Protein AF-A0A383DGT8-F1 (afdb_monomer_lite)

Organism: NCBI:txid408172

Sequence (236 aa):
FQPEGLEFENTRMALRAMDNPMRWLLMLPIFFLFRRYKLDWRVIAIGLSIGVFAAVSVAVYEVYFLGITRASGTMNHVITFGELMVAVDLLLWVLMIFAWNNNNKLLATILLIASLVAFYGSLLSVTRGAWLVYIFMIFSFIIYTLKRSILNKNYLFSKPVLVRVFLGLIVFFLVAQTEQYKVIQDRTAHTITEVSQGKFENASGVRLATYRTALKTALHFPFGVGTDNFRTGAKA

Foldseek 3Di:
DADPPLDDPDPVVVVVLVVVVVVVVVVVVVVVVCVVDPDDVLVVLVVLLVLLVQLLVQLCCCCPVVVNLAGPSPPPDLQVQLQVLLVSLVVLLVVLLVCVVVVVPVSSVSSLVSSLSSLLSSLRSLHPVSVVVVVVVVVVLVVVCVVCVVPDDVSNPDVSVVVSVVVSVVSVVVSCPDVSVVVSVVLVVVLVVCVVVVVVCPSVDCVVVLVVLVVVLCVVPVVDRGPPCSVVSSVD

InterPro domains:
  IPR007016 O-antigen ligase-related domain [PF04932] (114-227)
  IPR051533 O-antigen ligase-like [PTHR37422] (17-231)

Radius of gyration: 22.45 Å; chains: 1; bounding box: 54×43×66 Å

Secondary structure (DSSP, 8-state):
---TT---SSHHHHHHHHHHHHHHHTHHHHHHHHHHS---HHHHHHHHHHHHHHHHHHHHHHHHTS--SS--TT-S-HHHHHHHHHHHHHHHHHHHHHHHHTT-HHHHHHHHHHHHHHHHHHHHTT-HHHHHHHHHHHHHHHHHHHHHHTT-GGGTT-HHHHHHHHHHHHHHHHHHTSHHHHHHHHHHHHHHHHHHTT-HHHHTTTHHHHHHHHHHHHHH-TT---TT-HHHHT--

Structure (mmCIF, N/CA/C/O backbone):
data_AF-A0A383DGT8-F1
#
_entry.id   AF-A0A383DGT8-F1
#
loop_
_atom_site.group_PDB
_atom_site.id
_atom_site.type_symbol
_atom_site.label_atom_id
_atom_site.label_alt_id
_atom_site.label_comp_id
_atom_site.label_asym_id
_atom_site.label_entity_id
_atom_site.label_seq_id
_atom_site.pdbx_PDB_ins_code
_atom_site.Cartn_x
_atom_site.Cartn_y
_atom_site.Cartn_z
_atom_site.occupancy
_atom_site.B_iso_or_equiv
_atom_site.auth_seq_id
_atom_site.auth_comp_id
_atom_site.auth_asym_id
_atom_site.auth_atom_id
_atom_site.pdbx_PDB_model_num
ATOM 1 N N . PHE A 1 1 ? 0.399 18.793 -27.058 1.00 62.94 1 PHE A N 1
ATOM 2 C CA . PHE A 1 1 ? 1.536 19.355 -27.803 1.00 62.94 1 PHE A CA 1
ATOM 3 C C . PHE A 1 1 ? 2.578 18.259 -27.932 1.00 62.94 1 PHE A C 1
ATOM 5 O O . PHE A 1 1 ? 2.934 17.681 -26.910 1.00 62.94 1 PHE A O 1
ATOM 12 N N . GLN A 1 2 ? 2.971 17.916 -29.157 1.00 71.50 2 GLN A N 1
ATOM 13 C CA . GLN A 1 2 ? 4.125 17.061 -29.437 1.00 71.50 2 GLN A CA 1
ATOM 14 C C . GLN A 1 2 ? 5.136 17.892 -30.238 1.00 71.50 2 GLN A C 1
ATOM 16 O O . GLN A 1 2 ? 4.700 18.720 -31.037 1.00 71.50 2 GLN A O 1
ATOM 21 N N . PRO A 1 3 ? 6.445 17.728 -29.992 1.00 76.44 3 PRO A N 1
ATOM 22 C CA . PRO A 1 3 ? 7.468 18.399 -30.783 1.00 76.44 3 PRO A CA 1
ATOM 23 C C . PRO A 1 3 ? 7.459 17.922 -32.243 1.00 76.44 3 PRO A C 1
ATOM 25 O O . PRO A 1 3 ? 7.084 16.781 -32.522 1.00 76.44 3 PRO A O 1
ATOM 28 N N . GLU A 1 4 ? 7.902 18.788 -33.157 1.00 74.00 4 GLU A N 1
ATOM 29 C CA . GLU A 1 4 ? 8.033 18.457 -34.581 1.00 74.00 4 GLU A CA 1
ATOM 30 C C . GLU A 1 4 ? 8.914 17.210 -34.774 1.00 74.00 4 GLU A C 1
ATOM 32 O O . GLU A 1 4 ? 9.963 17.064 -34.143 1.00 74.00 4 GLU A O 1
ATOM 37 N N . GLY A 1 5 ? 8.458 16.277 -35.616 1.00 75.50 5 GLY A N 1
ATOM 38 C CA . GLY A 1 5 ? 9.119 14.983 -35.843 1.00 75.50 5 GLY A CA 1
ATOM 39 C C . GLY A 1 5 ? 8.786 13.886 -34.821 1.00 75.50 5 GLY A C 1
ATOM 40 O O . GLY A 1 5 ? 9.236 12.753 -34.980 1.00 75.50 5 GLY A O 1
ATOM 41 N N . LEU A 1 6 ? 7.982 14.188 -33.795 1.00 77.06 6 LEU A N 1
ATOM 42 C CA . LEU A 1 6 ? 7.507 13.233 -32.783 1.00 77.06 6 LEU A CA 1
ATOM 43 C C . LEU A 1 6 ? 5.973 13.148 -32.734 1.00 77.06 6 LEU A C 1
ATOM 45 O O . LEU A 1 6 ? 5.387 12.885 -31.683 1.00 77.06 6 LEU A O 1
ATOM 49 N N . GLU A 1 7 ? 5.319 13.379 -33.867 1.00 80.56 7 GLU A N 1
ATOM 50 C CA . GLU A 1 7 ? 3.863 13.356 -33.986 1.00 80.56 7 GLU A CA 1
ATOM 51 C C . GLU A 1 7 ? 3.292 11.932 -33.942 1.00 80.56 7 GLU A C 1
ATOM 53 O O . GLU A 1 7 ? 3.933 10.957 -34.338 1.00 80.56 7 GLU A O 1
ATOM 58 N N . PHE A 1 8 ? 2.053 11.794 -33.465 1.00 79.25 8 PHE A N 1
ATOM 59 C CA . PHE A 1 8 ? 1.341 10.522 -33.518 1.00 79.25 8 PHE A CA 1
ATOM 60 C C . PHE A 1 8 ? 1.044 10.134 -34.969 1.00 79.25 8 PHE A C 1
ATOM 62 O O . PHE A 1 8 ? 0.207 10.754 -35.617 1.00 79.25 8 PHE A O 1
ATOM 69 N N . GLU A 1 9 ? 1.636 9.037 -35.444 1.00 79.81 9 GLU A N 1
ATOM 70 C CA . GLU A 1 9 ? 1.406 8.557 -36.817 1.00 79.81 9 GLU A CA 1
ATOM 71 C C . GLU A 1 9 ? -0.053 8.135 -37.069 1.00 79.81 9 GLU A C 1
ATOM 73 O O . GLU A 1 9 ? -0.508 8.108 -38.206 1.00 79.81 9 GLU A O 1
ATOM 78 N N . ASN A 1 10 ? -0.795 7.774 -36.014 1.00 83.50 10 ASN A N 1
ATOM 79 C CA . ASN A 1 10 ? -2.149 7.233 -36.117 1.00 83.50 10 ASN A CA 1
ATOM 80 C C . ASN A 1 10 ? -3.088 7.788 -35.040 1.00 83.50 10 ASN A C 1
ATOM 82 O O . ASN A 1 10 ? -2.725 7.898 -33.865 1.00 83.50 10 ASN A O 1
ATOM 86 N N . THR A 1 11 ? -4.363 7.979 -35.400 1.00 82.44 11 THR A N 1
ATOM 87 C CA . THR A 1 11 ? -5.432 8.422 -34.483 1.00 82.44 11 THR A CA 1
ATOM 88 C C . THR A 1 11 ? -5.602 7.483 -33.286 1.00 82.44 11 THR A C 1
ATOM 90 O O . THR A 1 11 ? -5.879 7.925 -32.175 1.00 82.44 11 THR A O 1
ATOM 93 N N . ARG A 1 12 ? -5.369 6.176 -33.473 1.00 83.25 12 ARG A N 1
ATOM 94 C CA . ARG A 1 12 ? -5.399 5.189 -32.381 1.00 83.25 12 ARG A CA 1
ATOM 95 C C . ARG A 1 12 ? -4.322 5.452 -31.324 1.00 83.25 12 ARG A C 1
ATOM 97 O O . ARG A 1 12 ? -4.587 5.270 -30.139 1.00 83.25 12 ARG A O 1
ATOM 104 N N . MET A 1 13 ? -3.125 5.870 -31.740 1.00 79.94 13 MET A N 1
ATOM 105 C CA . MET A 1 13 ? -2.038 6.203 -30.814 1.00 79.94 13 MET A CA 1
ATOM 106 C C . MET A 1 13 ? -2.343 7.496 -30.062 1.00 79.94 13 MET A C 1
ATOM 108 O O . MET A 1 13 ? -2.167 7.539 -28.848 1.00 79.94 13 MET A O 1
ATOM 112 N N . ALA A 1 14 ? -2.912 8.491 -30.747 1.00 80.44 14 ALA A N 1
ATOM 113 C CA . ALA A 1 14 ? -3.383 9.715 -30.108 1.00 80.44 14 ALA A CA 1
ATOM 114 C C . ALA A 1 14 ? -4.469 9.437 -29.048 1.00 80.44 14 ALA A C 1
ATOM 116 O O . ALA A 1 14 ? -4.375 9.932 -27.928 1.00 80.44 14 ALA A O 1
ATOM 117 N N . LEU A 1 15 ? -5.457 8.585 -29.348 1.00 83.25 15 LEU A N 1
ATOM 118 C CA . LEU A 1 15 ? -6.496 8.207 -28.379 1.00 83.25 15 LEU A CA 1
ATOM 119 C C . LEU A 1 15 ? -5.920 7.456 -27.172 1.00 83.25 15 LEU A C 1
ATOM 121 O O . LEU A 1 15 ? -6.246 7.781 -26.034 1.00 83.25 15 LEU A O 1
ATOM 125 N N . ARG A 1 16 ? -5.000 6.511 -27.396 1.00 82.19 16 ARG A N 1
ATOM 126 C CA . ARG A 1 16 ? -4.326 5.784 -26.309 1.00 82.19 16 ARG A CA 1
ATOM 127 C C . ARG A 1 16 ? -3.480 6.710 -25.429 1.00 82.19 16 ARG A C 1
ATOM 129 O O . ARG A 1 16 ? -3.440 6.542 -24.213 1.00 82.19 16 ARG A O 1
ATOM 136 N N . ALA A 1 17 ? -2.827 7.706 -26.022 1.00 80.62 17 ALA A N 1
ATOM 137 C CA . ALA A 1 17 ? -2.091 8.730 -25.285 1.00 80.62 17 ALA A CA 1
ATOM 138 C C . ALA A 1 17 ? -3.008 9.568 -24.378 1.00 80.62 17 ALA A C 1
ATOM 140 O O . ALA A 1 17 ? -2.595 9.987 -23.294 1.00 80.62 17 ALA A O 1
ATOM 141 N N . MET A 1 18 ? -4.260 9.783 -24.799 1.00 81.25 18 MET A N 1
ATOM 142 C CA . MET A 1 18 ? -5.270 10.507 -24.026 1.00 81.25 18 MET A CA 1
ATOM 143 C C . MET A 1 18 ? -5.838 9.706 -22.850 1.00 81.25 18 MET A C 1
ATOM 145 O O . MET A 1 18 ? -6.364 10.323 -21.924 1.00 81.25 18 MET A O 1
ATOM 149 N N . ASP A 1 19 ? -5.690 8.378 -22.808 1.00 82.06 19 ASP A N 1
ATOM 150 C CA . ASP A 1 19 ? -6.208 7.561 -21.700 1.00 82.06 19 ASP A CA 1
ATOM 151 C C . ASP A 1 19 ? -5.656 8.015 -20.342 1.00 82.06 19 ASP A C 1
ATOM 153 O O . ASP A 1 19 ? -6.383 8.083 -19.349 1.00 82.06 19 ASP A O 1
ATOM 157 N N . ASN A 1 20 ? -4.366 8.357 -20.287 1.00 79.38 20 ASN A N 1
ATOM 158 C CA . ASN A 1 20 ? -3.710 8.761 -19.047 1.00 79.38 20 ASN A CA 1
ATOM 159 C C . ASN A 1 20 ? -4.245 10.101 -18.496 1.00 79.38 20 ASN A C 1
ATOM 161 O O . ASN A 1 20 ? -4.668 10.123 -17.339 1.00 79.38 20 ASN A O 1
ATOM 165 N N . PRO A 1 21 ? -4.292 11.210 -19.268 1.00 84.31 21 PRO A N 1
ATOM 166 C CA . PRO A 1 21 ? -4.917 12.454 -18.812 1.00 84.31 21 PRO A CA 1
ATOM 167 C C . PRO A 1 21 ? -6.431 12.320 -18.592 1.00 84.31 21 PRO A C 1
ATOM 169 O O . PRO A 1 21 ? -6.959 12.938 -17.668 1.00 84.31 21 PRO A O 1
ATOM 172 N N . MET A 1 22 ? -7.132 11.480 -19.364 1.00 86.06 22 MET A N 1
ATOM 173 C CA . MET A 1 22 ? -8.573 11.268 -19.191 1.00 86.06 22 MET A CA 1
ATOM 174 C C . MET A 1 22 ? -8.903 10.678 -17.818 1.00 86.06 22 MET A C 1
ATOM 176 O O . MET A 1 22 ? -9.882 11.087 -17.201 1.00 86.06 22 MET A O 1
ATOM 180 N N . ARG A 1 23 ? -8.061 9.783 -17.280 1.00 84.69 23 ARG A N 1
ATOM 181 C CA . ARG A 1 23 ? -8.228 9.256 -15.911 1.00 84.69 23 ARG A CA 1
ATOM 182 C C . ARG A 1 23 ? -8.251 10.366 -14.861 1.00 84.69 23 ARG A C 1
ATOM 184 O O . ARG A 1 23 ? -9.070 10.309 -13.950 1.00 84.69 23 ARG A O 1
ATOM 191 N N . TRP A 1 24 ? -7.406 11.386 -15.008 1.00 85.56 24 TRP A N 1
ATOM 192 C CA . TRP A 1 24 ? -7.390 12.545 -14.109 1.00 85.56 24 TRP A CA 1
ATOM 193 C C . TRP A 1 24 ? -8.622 13.428 -14.291 1.00 85.56 24 TRP A C 1
ATOM 195 O O . TRP A 1 24 ? -9.204 13.884 -13.310 1.00 85.56 24 TRP A O 1
ATOM 205 N N . LEU A 1 25 ? -9.072 13.624 -15.531 1.00 88.75 25 LEU A N 1
ATOM 206 C CA . LEU A 1 25 ? -10.289 14.386 -15.811 1.00 88.75 25 LEU A CA 1
ATOM 207 C C . LEU A 1 25 ? -11.535 13.689 -15.241 1.00 88.75 25 LEU A C 1
ATOM 209 O O . LEU A 1 25 ? -12.400 14.340 -14.659 1.00 88.75 25 LEU A O 1
ATOM 213 N N . LEU A 1 26 ? -11.579 12.356 -15.305 1.00 89.12 26 LEU A N 1
ATOM 214 C CA . LEU A 1 26 ? -12.617 11.530 -14.685 1.00 89.12 26 LEU A CA 1
ATOM 215 C C . LEU A 1 26 ? -12.567 11.536 -13.147 1.00 89.12 26 LEU A C 1
ATOM 217 O O . LEU A 1 26 ? -13.559 11.174 -12.515 1.00 89.12 26 LEU A O 1
ATOM 221 N N . MET A 1 27 ? -11.483 12.007 -12.517 1.00 88.75 27 MET A N 1
ATOM 222 C CA . MET A 1 27 ? -11.482 12.253 -11.068 1.00 88.75 27 MET A CA 1
ATOM 223 C C . MET A 1 27 ? -12.288 13.498 -10.680 1.00 88.75 27 MET A C 1
ATOM 225 O O . MET A 1 27 ? -12.771 13.565 -9.551 1.00 88.75 27 MET A O 1
ATOM 229 N N . LEU A 1 28 ? -12.485 14.467 -11.582 1.00 91.06 28 LEU A N 1
ATOM 230 C CA . LEU A 1 28 ? -13.257 15.683 -11.296 1.00 91.06 28 LEU A CA 1
ATOM 231 C C . LEU A 1 28 ? -14.708 15.400 -10.869 1.00 91.06 28 LEU A C 1
ATOM 233 O O . LEU A 1 28 ? -15.105 15.897 -9.812 1.00 91.06 28 LEU A O 1
ATOM 237 N N . PRO A 1 29 ? -15.519 14.603 -11.598 1.00 89.88 29 PRO A N 1
ATOM 238 C CA . PRO A 1 29 ? -16.878 14.294 -11.155 1.00 89.88 29 PRO A CA 1
ATOM 239 C C . PRO A 1 29 ? -16.897 13.545 -9.817 1.00 89.88 29 PRO A C 1
ATOM 241 O O . PRO A 1 29 ? -17.748 13.831 -8.977 1.00 89.88 29 PRO A O 1
ATOM 244 N N . ILE A 1 30 ? -15.931 12.652 -9.572 1.00 87.94 30 ILE A N 1
ATOM 245 C CA . ILE A 1 30 ? -15.789 11.941 -8.291 1.00 87.94 30 ILE A CA 1
ATOM 246 C C . ILE A 1 30 ? -15.504 12.937 -7.157 1.00 87.94 30 ILE A C 1
ATOM 248 O O . ILE A 1 30 ? -16.117 12.872 -6.091 1.00 87.94 30 ILE A O 1
ATOM 252 N N . PHE A 1 31 ? -14.624 13.908 -7.398 1.00 87.75 31 PHE A N 1
ATOM 253 C CA . PHE A 1 31 ? -14.330 14.973 -6.446 1.00 87.75 31 PHE A CA 1
ATOM 254 C C . PHE A 1 31 ? -15.569 15.826 -6.134 1.00 87.75 31 PHE A C 1
ATOM 256 O O . PHE A 1 31 ? -15.874 16.069 -4.963 1.00 87.75 31 PHE A O 1
ATOM 263 N N . P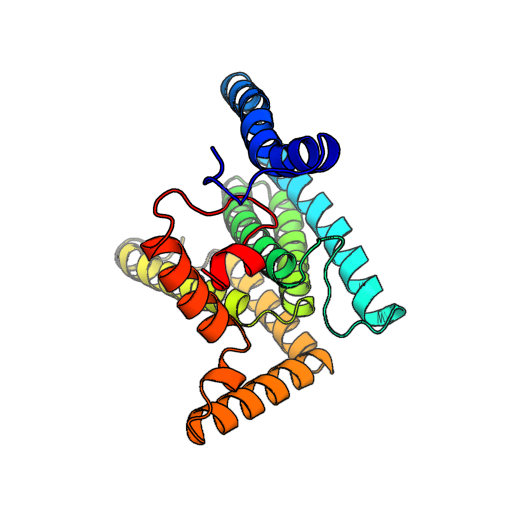HE A 1 32 ? -16.329 16.241 -7.152 1.00 90.81 32 PHE A N 1
ATOM 264 C CA . PHE A 1 32 ? -17.573 16.989 -6.944 1.00 90.81 32 PHE A CA 1
ATOM 265 C C . PHE A 1 32 ? -18.631 16.167 -6.198 1.00 90.81 32 PHE A C 1
ATOM 267 O O . PHE A 1 32 ? -19.338 16.715 -5.347 1.00 90.81 32 PHE A O 1
ATOM 274 N N . LEU A 1 33 ? -18.697 14.857 -6.446 1.00 89.12 33 LEU A N 1
ATOM 275 C CA . LEU A 1 33 ? -19.584 13.946 -5.728 1.00 89.12 33 LEU A CA 1
ATOM 276 C C . LEU A 1 33 ? -19.246 13.904 -4.230 1.00 89.12 33 LEU A C 1
ATOM 278 O O . LEU A 1 33 ? -20.134 14.104 -3.402 1.00 89.12 33 LEU A O 1
ATOM 282 N N . PHE A 1 34 ? -17.970 13.738 -3.872 1.00 85.19 34 PHE A N 1
ATOM 283 C CA . PHE A 1 34 ? -17.528 13.745 -2.470 1.00 85.19 34 PHE A CA 1
ATOM 284 C C . PHE A 1 34 ? -17.637 15.120 -1.804 1.00 85.19 34 PHE A C 1
ATOM 286 O O . PHE A 1 34 ? -17.803 15.208 -0.588 1.00 85.19 34 PHE A O 1
ATOM 293 N N . ARG A 1 35 ? -17.604 16.207 -2.581 1.00 86.62 35 ARG A N 1
ATOM 294 C CA . ARG A 1 35 ? -17.900 17.548 -2.063 1.00 86.62 35 ARG A CA 1
ATOM 295 C C . ARG A 1 35 ? -19.382 17.710 -1.720 1.00 86.62 35 ARG A C 1
ATOM 297 O O . ARG A 1 35 ? -19.708 18.406 -0.757 1.00 86.62 35 ARG A O 1
ATOM 304 N N . ARG A 1 36 ? -20.282 17.106 -2.502 1.00 89.56 36 ARG A N 1
ATOM 305 C CA . ARG A 1 36 ? -21.733 17.210 -2.290 1.00 89.56 36 ARG A CA 1
ATOM 306 C C . ARG A 1 36 ? -22.232 16.274 -1.191 1.00 89.56 36 ARG A C 1
ATOM 308 O O . ARG A 1 36 ? -23.071 16.694 -0.393 1.00 89.56 36 ARG A O 1
ATOM 315 N N . TYR A 1 37 ? -21.719 15.047 -1.146 1.00 86.94 37 TYR A N 1
ATOM 316 C CA . TYR A 1 37 ? -22.130 14.010 -0.203 1.00 86.94 37 TYR A CA 1
ATOM 317 C C . TYR A 1 37 ? -20.992 13.681 0.760 1.00 86.94 37 TYR A C 1
ATOM 319 O O . TYR A 1 37 ? -19.958 13.145 0.367 1.00 86.94 37 TYR A O 1
ATOM 327 N N . LYS A 1 38 ? -21.200 13.969 2.048 1.00 82.56 38 LYS A N 1
ATOM 328 C CA . LYS A 1 38 ? -20.272 13.552 3.102 1.00 82.56 38 LYS A CA 1
ATOM 329 C C . LYS A 1 38 ? -20.451 12.057 3.344 1.00 82.56 38 LYS A C 1
ATOM 331 O O . LYS A 1 38 ? -21.481 11.635 3.863 1.00 82.56 38 LYS A O 1
ATOM 336 N N . LEU A 1 39 ? -19.458 11.268 2.952 1.00 81.00 39 LEU A N 1
ATOM 337 C CA . LEU A 1 39 ? -19.414 9.844 3.263 1.00 81.00 39 LEU A CA 1
ATOM 338 C C . LEU A 1 39 ? -19.070 9.639 4.734 1.00 81.00 39 LEU A C 1
ATOM 340 O O . LEU A 1 39 ? -18.160 10.279 5.266 1.00 81.00 39 LEU A O 1
ATOM 344 N N . ASP A 1 40 ? -19.781 8.716 5.376 1.00 87.88 40 ASP A N 1
ATOM 345 C CA . ASP A 1 40 ? -19.391 8.240 6.696 1.00 87.88 40 ASP A CA 1
ATOM 346 C C . ASP A 1 40 ? -18.049 7.501 6.579 1.00 87.88 40 ASP A C 1
ATOM 348 O O . ASP A 1 40 ? -17.866 6.619 5.732 1.00 87.88 40 ASP A O 1
ATOM 352 N N . TRP A 1 41 ? -17.109 7.848 7.457 1.00 87.94 41 TRP A N 1
ATOM 353 C CA . TRP A 1 41 ? -15.804 7.201 7.544 1.00 87.94 41 TRP A CA 1
ATOM 354 C C . TRP A 1 41 ? -15.935 5.687 7.743 1.00 87.94 41 TRP A C 1
ATOM 356 O O . TRP A 1 41 ? -15.075 4.944 7.278 1.00 87.94 41 TRP A O 1
ATOM 366 N N . ARG A 1 42 ? -17.016 5.213 8.386 1.00 91.06 42 ARG A N 1
ATOM 367 C CA . ARG A 1 42 ? -17.283 3.779 8.585 1.00 91.06 42 ARG A CA 1
ATOM 368 C C . ARG A 1 42 ? -17.430 3.043 7.257 1.00 91.06 42 ARG A C 1
ATOM 370 O O . ARG A 1 42 ? -16.867 1.965 7.096 1.00 91.06 42 ARG A O 1
ATOM 377 N N . VAL A 1 43 ? -18.147 3.636 6.302 1.00 90.94 43 VAL A N 1
ATOM 378 C CA . VAL A 1 43 ? -18.369 3.048 4.971 1.00 90.94 43 VAL A CA 1
ATOM 379 C C . VAL A 1 43 ? -17.049 2.964 4.213 1.00 90.94 43 VAL A C 1
ATOM 381 O O . VAL A 1 43 ? -16.736 1.924 3.639 1.00 90.94 43 VAL A O 1
ATOM 384 N N . ILE A 1 44 ? -16.234 4.021 4.285 1.00 90.81 44 ILE A N 1
ATOM 385 C CA . ILE A 1 44 ? -14.891 4.043 3.690 1.00 90.81 44 ILE A CA 1
ATOM 386 C C . ILE A 1 44 ? -14.012 2.954 4.317 1.00 90.81 44 ILE A C 1
ATOM 388 O O . ILE A 1 44 ? -13.359 2.199 3.602 1.00 90.81 44 ILE A O 1
ATOM 392 N N . ALA A 1 45 ? -14.029 2.829 5.645 1.00 93.38 45 ALA A N 1
ATOM 393 C CA . ALA A 1 45 ? -13.216 1.863 6.375 1.00 93.38 45 ALA A CA 1
ATOM 394 C C . ALA A 1 45 ? -13.591 0.405 6.033 1.00 93.38 45 ALA A C 1
ATOM 396 O O . ALA A 1 45 ? -12.713 -0.437 5.829 1.00 93.38 45 ALA A O 1
ATOM 397 N N . ILE A 1 46 ? -14.892 0.113 5.919 1.00 93.81 46 ILE A N 1
ATOM 398 C CA . ILE A 1 46 ? -15.399 -1.209 5.522 1.00 93.81 46 ILE A CA 1
ATOM 399 C C . ILE A 1 46 ? -15.057 -1.496 4.056 1.00 93.81 46 ILE A C 1
ATOM 401 O O . ILE A 1 46 ? -14.547 -2.573 3.754 1.00 93.81 46 ILE A O 1
ATOM 405 N N . GLY A 1 47 ? -15.274 -0.531 3.158 1.00 93.94 47 GLY A N 1
ATOM 406 C CA . GLY A 1 47 ? -14.944 -0.668 1.738 1.00 93.94 47 GLY A CA 1
ATOM 407 C C . GLY A 1 47 ? -13.457 -0.944 1.508 1.00 93.94 47 GLY A C 1
ATOM 408 O O . GLY A 1 47 ? -13.107 -1.859 0.765 1.00 93.94 47 GLY A O 1
ATOM 409 N N . LEU A 1 48 ? -12.581 -0.222 2.214 1.00 94.12 48 LEU A N 1
ATOM 410 C CA . LEU A 1 48 ? -11.139 -0.477 2.200 1.00 94.12 48 LEU A CA 1
ATOM 411 C C . LEU A 1 48 ? -10.800 -1.876 2.715 1.00 94.12 48 LEU A C 1
ATOM 413 O O . LEU A 1 48 ? -9.998 -2.566 2.096 1.00 94.12 48 LEU A O 1
ATOM 417 N N . SER A 1 49 ? -11.431 -2.313 3.807 1.00 95.44 49 SER A N 1
ATOM 418 C CA . SER A 1 49 ? -11.199 -3.648 4.367 1.00 95.44 49 SER A CA 1
ATOM 419 C C . SER A 1 49 ? -11.564 -4.753 3.375 1.00 95.44 49 SER A C 1
ATOM 421 O O . SER A 1 49 ? -10.769 -5.662 3.151 1.00 95.44 49 SER A O 1
ATOM 423 N N . ILE A 1 50 ? -12.729 -4.651 2.727 1.00 95.75 50 ILE A N 1
ATOM 424 C CA . ILE A 1 50 ? -13.165 -5.603 1.693 1.00 95.75 50 ILE A CA 1
ATOM 425 C C . ILE A 1 50 ? -12.178 -5.607 0.518 1.00 95.75 50 ILE A C 1
ATOM 427 O O . ILE A 1 50 ? -11.776 -6.676 0.059 1.00 95.75 50 ILE A O 1
ATOM 431 N N . GLY A 1 51 ? -11.748 -4.424 0.067 1.00 93.75 51 GLY A N 1
ATOM 432 C CA . GLY A 1 51 ? -10.764 -4.287 -1.007 1.00 93.75 51 GLY A CA 1
ATOM 433 C C . GLY A 1 51 ? -9.425 -4.950 -0.678 1.00 93.75 51 GLY A C 1
ATOM 434 O O . GLY A 1 51 ? -8.863 -5.640 -1.525 1.00 93.75 51 GLY A O 1
ATOM 435 N N . VAL A 1 52 ? -8.945 -4.804 0.560 1.00 95.06 52 VAL A N 1
ATOM 436 C CA . VAL A 1 52 ? -7.725 -5.473 1.034 1.00 95.06 52 VAL A CA 1
ATOM 437 C C . VAL A 1 52 ? -7.882 -6.985 1.009 1.00 95.06 52 VAL A C 1
ATOM 439 O O . VAL A 1 52 ? -7.013 -7.662 0.466 1.00 95.06 52 VAL A O 1
ATOM 442 N N . PHE A 1 53 ? -8.972 -7.524 1.562 1.00 95.44 53 PHE A N 1
ATOM 443 C CA . PHE A 1 53 ? -9.178 -8.971 1.569 1.00 95.44 53 PHE A CA 1
ATOM 444 C C . PHE A 1 53 ? -9.202 -9.530 0.147 1.00 95.44 53 PHE A C 1
ATOM 446 O O . PHE A 1 53 ? -8.469 -10.469 -0.140 1.00 95.44 53 PHE A O 1
ATOM 453 N N . ALA A 1 54 ? -9.952 -8.904 -0.764 1.00 94.44 54 ALA A N 1
ATOM 454 C CA . ALA A 1 54 ? -10.005 -9.331 -2.159 1.00 94.44 54 ALA A CA 1
ATOM 455 C C . ALA A 1 54 ? -8.621 -9.283 -2.834 1.00 94.44 54 ALA A C 1
ATOM 457 O O . ALA A 1 54 ? -8.193 -10.265 -3.441 1.00 94.44 54 ALA A O 1
ATOM 458 N N . ALA A 1 55 ? -7.897 -8.169 -2.701 1.00 92.44 55 ALA A N 1
ATOM 459 C CA . ALA A 1 55 ? -6.607 -7.983 -3.361 1.00 92.44 55 ALA A CA 1
ATOM 460 C C . ALA A 1 55 ? -5.519 -8.917 -2.805 1.00 92.44 55 ALA A C 1
ATOM 462 O O . ALA A 1 55 ? -4.735 -9.488 -3.564 1.00 92.44 55 ALA A O 1
ATOM 463 N N . VAL A 1 56 ? -5.484 -9.116 -1.485 1.00 92.62 56 VAL A N 1
ATOM 464 C CA . VAL A 1 56 ? -4.499 -9.995 -0.843 1.00 92.62 56 VAL A CA 1
ATOM 465 C C . VAL A 1 56 ? -4.830 -11.465 -1.081 1.00 92.62 56 VAL A C 1
ATOM 467 O O . VAL A 1 56 ? -3.910 -12.250 -1.282 1.00 92.62 56 VAL A O 1
ATOM 470 N N . SER A 1 57 ? -6.106 -11.852 -1.160 1.00 92.94 57 SER A N 1
ATOM 471 C CA . SER A 1 57 ? -6.481 -13.207 -1.584 1.00 92.94 57 SER A CA 1
ATOM 472 C C . SER A 1 57 ? -5.946 -13.536 -2.979 1.00 92.94 57 SER A C 1
ATOM 474 O O . SER A 1 57 ? -5.400 -14.621 -3.177 1.00 92.94 57 SER A O 1
ATOM 476 N N . VAL A 1 58 ? -6.023 -12.594 -3.926 1.00 91.12 58 VAL A N 1
ATOM 477 C CA . VAL A 1 58 ? -5.415 -12.773 -5.255 1.00 91.12 58 VAL A CA 1
ATOM 478 C C . VAL A 1 58 ? -3.889 -12.845 -5.159 1.00 91.12 58 VAL A C 1
ATOM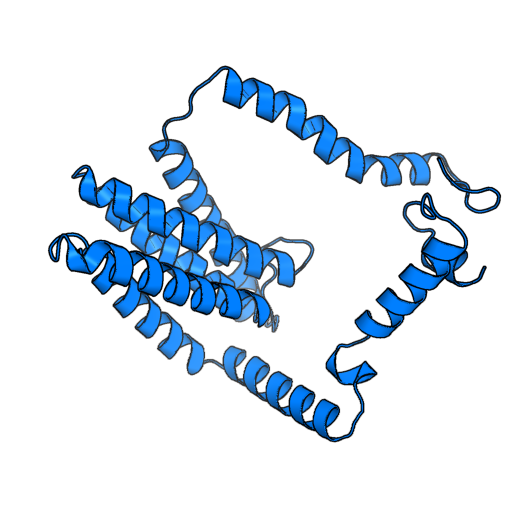 480 O O . VAL A 1 58 ? -3.287 -13.735 -5.749 1.00 91.12 58 VAL A O 1
ATOM 483 N N . ALA A 1 59 ? -3.255 -11.975 -4.371 1.00 88.62 59 ALA A N 1
ATOM 484 C CA . ALA A 1 59 ? -1.805 -11.999 -4.163 1.00 88.62 59 ALA A CA 1
ATOM 485 C C . ALA A 1 59 ? -1.300 -13.332 -3.574 1.00 88.62 59 ALA A C 1
ATOM 487 O O . ALA A 1 59 ? -0.268 -13.853 -3.994 1.00 88.62 59 ALA A O 1
ATOM 488 N N . VAL A 1 60 ? -2.034 -13.906 -2.618 1.00 89.50 60 VAL A N 1
ATOM 489 C CA . VAL A 1 60 ? -1.749 -15.231 -2.046 1.00 89.50 60 VAL A CA 1
ATOM 490 C C . VAL A 1 60 ? -1.873 -16.305 -3.122 1.00 89.50 60 VAL A C 1
ATOM 492 O O . VAL A 1 60 ? -1.012 -17.177 -3.218 1.00 89.50 60 VAL A O 1
ATOM 495 N N . TYR A 1 61 ? -2.901 -16.222 -3.967 1.00 88.88 61 TYR A N 1
ATOM 496 C CA . TYR A 1 61 ? -3.063 -17.144 -5.085 1.00 88.88 61 TYR A CA 1
ATOM 497 C C . TYR A 1 61 ? -1.888 -17.063 -6.080 1.00 88.88 61 TYR A C 1
ATOM 499 O O . TYR A 1 61 ? -1.308 -18.086 -6.444 1.00 88.88 61 TYR A O 1
ATOM 507 N N . GLU A 1 62 ? -1.466 -15.851 -6.447 1.00 87.06 62 GLU A N 1
ATOM 508 C CA . GLU A 1 62 ? -0.310 -15.602 -7.323 1.00 87.06 62 GLU A CA 1
ATOM 509 C C . GLU A 1 62 ? 0.995 -16.195 -6.774 1.00 87.06 62 GLU A C 1
ATOM 511 O O . GLU A 1 62 ? 1.780 -16.793 -7.511 1.00 87.06 62 GLU A O 1
ATOM 516 N N . VAL A 1 63 ? 1.236 -16.045 -5.475 1.00 84.56 63 VAL A N 1
ATOM 517 C CA . VAL A 1 63 ? 2.484 -16.494 -4.851 1.00 84.56 63 VAL A CA 1
ATOM 518 C C . VAL A 1 63 ? 2.497 -18.002 -4.646 1.00 84.56 63 VAL A C 1
ATOM 520 O O . VAL A 1 63 ? 3.441 -18.668 -5.064 1.00 84.56 63 VAL A O 1
ATOM 523 N N . TYR A 1 64 ? 1.475 -18.545 -3.983 1.00 85.38 64 TYR A N 1
ATOM 524 C CA . TYR A 1 64 ? 1.516 -19.927 -3.504 1.00 85.38 64 TYR A CA 1
ATOM 525 C C . TYR A 1 64 ? 1.042 -20.942 -4.543 1.00 85.38 64 TYR A C 1
ATOM 527 O O . TYR A 1 64 ? 1.526 -22.069 -4.532 1.00 85.38 64 TYR A O 1
ATOM 535 N N . PHE A 1 65 ? 0.121 -20.567 -5.438 1.00 86.44 65 PHE A N 1
ATOM 536 C CA . PHE A 1 65 ? -0.430 -21.497 -6.432 1.00 86.44 65 PHE A CA 1
ATOM 537 C C . PHE A 1 65 ? 0.202 -21.323 -7.812 1.00 86.44 65 PHE A C 1
ATOM 539 O O . PHE A 1 65 ? 0.486 -22.312 -8.479 1.00 86.44 65 PHE A O 1
ATOM 546 N N . LEU A 1 66 ? 0.448 -20.081 -8.241 1.00 85.31 66 LEU A N 1
ATOM 547 C CA . LEU A 1 66 ? 1.091 -19.799 -9.532 1.00 85.31 66 LEU A CA 1
ATOM 548 C C . LEU A 1 66 ? 2.629 -19.788 -9.454 1.00 85.31 66 LEU A C 1
ATOM 550 O O . LEU A 1 66 ? 3.286 -19.724 -10.492 1.00 85.31 66 LEU A O 1
ATOM 554 N N . GLY A 1 67 ? 3.214 -19.840 -8.251 1.00 78.88 67 GLY A N 1
ATOM 555 C CA . GLY A 1 67 ? 4.668 -19.836 -8.054 1.00 78.88 67 GLY A CA 1
ATOM 556 C C . GLY A 1 67 ? 5.339 -18.515 -8.446 1.00 78.88 67 GLY A C 1
ATOM 557 O O . GLY A 1 67 ? 6.543 -18.477 -8.713 1.00 78.88 67 GLY A O 1
ATOM 558 N N . ILE A 1 68 ? 4.580 -17.416 -8.518 1.00 79.38 68 ILE A N 1
ATOM 559 C CA . ILE A 1 68 ? 5.124 -16.111 -8.888 1.00 79.38 68 ILE A CA 1
ATOM 560 C C . ILE A 1 68 ? 5.908 -15.563 -7.694 1.00 79.38 68 ILE A C 1
ATOM 562 O O . ILE A 1 68 ? 5.374 -15.351 -6.609 1.00 79.38 68 ILE A O 1
ATOM 566 N N . THR A 1 69 ? 7.192 -15.267 -7.908 1.00 74.31 69 THR A N 1
ATOM 567 C CA . THR A 1 69 ? 8.094 -14.796 -6.838 1.00 74.31 69 THR A CA 1
ATOM 568 C C . THR A 1 69 ? 7.657 -13.488 -6.168 1.00 74.31 69 THR A C 1
ATOM 570 O O . THR A 1 69 ? 8.109 -13.193 -5.062 1.00 74.31 69 THR A O 1
ATOM 573 N N . ARG A 1 70 ? 6.814 -12.675 -6.822 1.00 74.88 70 ARG A N 1
ATOM 574 C CA . ARG A 1 70 ? 6.320 -11.398 -6.291 1.00 74.88 70 ARG A CA 1
ATOM 575 C C . ARG A 1 70 ? 4.864 -11.160 -6.671 1.00 74.88 70 ARG A C 1
ATOM 577 O O . ARG A 1 70 ? 4.544 -11.144 -7.858 1.00 74.88 70 ARG A O 1
ATOM 584 N N . ALA A 1 71 ? 4.027 -10.884 -5.677 1.00 79.06 71 ALA A N 1
ATOM 585 C CA . ALA A 1 71 ? 2.613 -10.613 -5.901 1.00 79.06 71 ALA A CA 1
ATOM 586 C C . ALA A 1 71 ? 2.366 -9.232 -6.523 1.00 79.06 71 ALA A C 1
ATOM 588 O O . ALA A 1 71 ? 2.891 -8.218 -6.055 1.00 79.06 71 ALA A O 1
ATOM 589 N N . SER A 1 72 ? 1.511 -9.195 -7.539 1.00 80.00 72 SER A N 1
ATOM 590 C CA . SER A 1 72 ? 0.997 -7.974 -8.157 1.00 80.00 72 SER A CA 1
ATOM 591 C C . SER A 1 72 ? -0.421 -7.633 -7.700 1.00 80.00 72 SER A C 1
ATOM 593 O O . SER A 1 72 ? -0.817 -6.473 -7.800 1.00 80.00 72 SER A O 1
ATOM 595 N N . GLY A 1 73 ? -1.175 -8.613 -7.185 1.00 73.31 73 GLY A N 1
ATOM 596 C CA . GLY A 1 73 ? -2.522 -8.413 -6.651 1.00 73.31 73 GLY A CA 1
ATOM 597 C C . GLY A 1 73 ? -3.458 -7.745 -7.660 1.00 73.31 73 GLY A C 1
ATOM 598 O O . GLY A 1 73 ? -4.148 -6.785 -7.316 1.00 73.31 73 GLY A O 1
ATOM 599 N N . THR A 1 74 ? -3.425 -8.210 -8.917 1.00 76.44 74 THR A N 1
ATOM 600 C CA . THR A 1 74 ? -4.184 -7.662 -10.065 1.00 76.44 74 THR A CA 1
ATOM 601 C C . THR A 1 74 ? -3.690 -6.300 -10.585 1.00 76.44 74 THR A C 1
ATOM 603 O O . THR A 1 74 ? -4.266 -5.740 -11.518 1.00 76.44 74 THR A O 1
ATOM 606 N N . MET A 1 75 ? -2.620 -5.725 -10.029 1.00 76.94 75 MET A N 1
ATOM 607 C CA . MET A 1 75 ? -2.093 -4.435 -10.487 1.00 76.94 75 MET A CA 1
ATOM 608 C C . MET A 1 75 ? -1.062 -4.581 -11.605 1.00 76.94 75 MET A C 1
ATOM 610 O O . MET A 1 75 ? -0.272 -5.517 -11.634 1.00 76.94 75 MET A O 1
ATOM 614 N N . ASN A 1 76 ? -0.982 -3.566 -12.473 1.00 74.44 76 ASN A N 1
ATOM 615 C CA . ASN A 1 76 ? -0.010 -3.527 -13.576 1.00 74.44 76 ASN A CA 1
ATOM 616 C C . ASN A 1 76 ? 1.450 -3.618 -13.102 1.00 74.44 76 ASN A C 1
ATOM 618 O O . ASN A 1 76 ? 2.321 -4.089 -13.833 1.00 74.44 76 ASN A O 1
ATOM 622 N N . HIS A 1 77 ? 1.734 -3.134 -11.890 1.00 79.62 77 HIS A N 1
ATOM 623 C CA . HIS A 1 77 ? 3.075 -3.132 -11.330 1.00 79.62 77 HIS A CA 1
ATOM 624 C C . HIS A 1 77 ? 3.088 -3.665 -9.898 1.00 79.62 77 HIS A C 1
ATOM 626 O O . HIS A 1 77 ? 2.395 -3.183 -9.008 1.00 79.62 77 HIS A O 1
ATOM 632 N N . VAL A 1 78 ? 3.988 -4.618 -9.662 1.00 81.75 78 VAL A N 1
ATOM 633 C CA . VAL A 1 78 ? 4.241 -5.210 -8.342 1.00 81.75 78 VAL A CA 1
ATOM 634 C C . VAL A 1 78 ? 4.590 -4.136 -7.307 1.00 81.75 78 VAL A C 1
ATOM 636 O O . VAL A 1 78 ? 4.120 -4.190 -6.178 1.00 81.75 78 VAL A O 1
ATOM 639 N N . ILE A 1 79 ? 5.375 -3.120 -7.693 1.00 82.12 79 ILE A N 1
ATOM 640 C CA . ILE A 1 79 ? 5.804 -2.055 -6.773 1.00 82.12 79 ILE A CA 1
ATOM 641 C C . ILE A 1 79 ? 4.617 -1.228 -6.275 1.00 82.12 79 ILE A C 1
ATOM 643 O O . ILE A 1 79 ? 4.493 -1.014 -5.072 1.00 82.12 79 ILE A O 1
ATOM 647 N N . THR A 1 80 ? 3.722 -0.828 -7.181 1.00 86.06 80 THR A N 1
ATOM 648 C CA . THR A 1 80 ? 2.555 -0.016 -6.820 1.00 86.06 80 THR A CA 1
ATOM 649 C C . THR A 1 80 ? 1.608 -0.775 -5.900 1.00 86.06 80 THR A C 1
ATOM 651 O O . THR A 1 80 ? 1.025 -0.170 -5.009 1.00 86.06 80 THR A O 1
ATOM 654 N N . PHE A 1 81 ? 1.489 -2.096 -6.072 1.00 88.75 81 PHE A N 1
ATOM 655 C CA . PHE A 1 81 ? 0.702 -2.936 -5.171 1.00 88.75 81 PHE A CA 1
ATOM 656 C C . PHE A 1 81 ? 1.249 -2.912 -3.743 1.00 88.75 81 PHE A C 1
ATOM 658 O O . PHE A 1 81 ? 0.503 -2.615 -2.812 1.00 88.75 81 PHE A O 1
ATOM 665 N N . GLY A 1 82 ? 2.554 -3.142 -3.571 1.00 87.00 82 GLY A N 1
ATOM 666 C CA . GLY A 1 82 ? 3.186 -3.098 -2.252 1.00 87.00 82 GLY A CA 1
ATOM 667 C C . GLY A 1 82 ? 3.035 -1.733 -1.578 1.00 87.00 82 GLY A C 1
ATOM 668 O O . GLY A 1 82 ? 2.636 -1.655 -0.419 1.00 87.00 82 GLY A O 1
ATOM 669 N N . GLU A 1 83 ? 3.277 -0.647 -2.315 1.00 89.19 83 GLU A N 1
ATOM 670 C CA . GLU A 1 83 ? 3.140 0.726 -1.808 1.00 89.19 83 GLU A CA 1
ATOM 671 C C . GLU A 1 83 ? 1.695 1.076 -1.422 1.00 89.19 83 GLU A C 1
ATOM 673 O O . GLU A 1 83 ? 1.466 1.674 -0.368 1.00 89.19 83 GLU A O 1
ATOM 678 N N . LEU A 1 84 ? 0.708 0.664 -2.223 1.00 90.44 84 LEU A N 1
ATOM 679 C CA . LEU A 1 84 ? -0.705 0.881 -1.909 1.00 90.44 84 LEU A CA 1
ATOM 680 C C . LEU A 1 84 ? -1.158 0.063 -0.703 1.00 90.44 84 LEU A C 1
ATOM 682 O O . LEU A 1 84 ? -1.880 0.595 0.135 1.00 90.44 84 LEU A O 1
ATOM 686 N N . MET A 1 85 ? -0.705 -1.185 -0.567 1.00 92.56 85 MET A N 1
ATOM 687 C CA . MET A 1 85 ? -0.99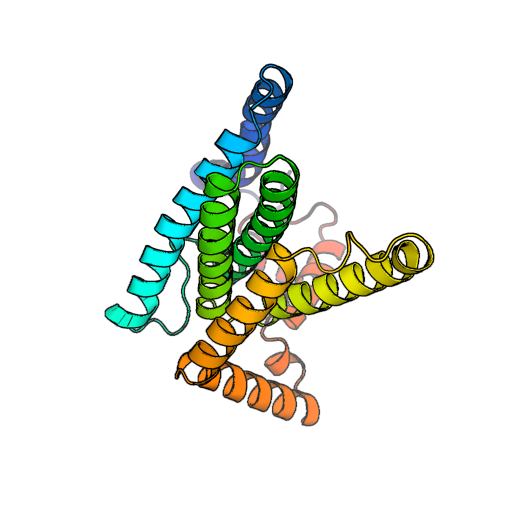5 -1.994 0.618 1.00 92.56 85 MET A CA 1
ATOM 688 C C . MET A 1 85 ? -0.447 -1.344 1.892 1.00 92.56 85 MET A C 1
ATOM 690 O O . MET A 1 85 ? -1.149 -1.318 2.899 1.00 92.56 85 MET A O 1
ATOM 694 N N . VAL A 1 86 ? 0.743 -0.730 1.841 1.00 91.44 86 VAL A N 1
ATOM 695 C CA . VAL A 1 86 ? 1.257 0.064 2.971 1.00 91.44 86 VAL A CA 1
ATOM 696 C C . VAL A 1 86 ? 0.385 1.278 3.244 1.00 91.44 86 VAL A C 1
ATOM 698 O O . VAL A 1 86 ? -0.010 1.499 4.385 1.00 91.44 86 VAL A O 1
ATOM 701 N N . ALA A 1 87 ? 0.051 2.066 2.221 1.00 91.75 87 ALA A N 1
ATOM 702 C CA . ALA A 1 87 ? -0.781 3.252 2.408 1.00 91.75 87 ALA A CA 1
ATOM 703 C C . ALA A 1 87 ? -2.146 2.903 3.029 1.00 91.75 87 ALA A C 1
ATOM 705 O O . ALA A 1 87 ? -2.607 3.585 3.947 1.00 91.75 87 ALA A O 1
ATOM 706 N N . VAL A 1 88 ? -2.768 1.814 2.567 1.00 93.38 88 VAL A N 1
ATOM 707 C CA . VAL A 1 88 ? -4.044 1.323 3.094 1.00 93.38 88 VAL A CA 1
ATOM 708 C C . VAL A 1 88 ? -3.889 0.776 4.513 1.00 93.38 88 VAL A C 1
ATOM 710 O O . VAL A 1 88 ? -4.716 1.100 5.361 1.00 93.38 88 VAL A O 1
ATOM 713 N N . ASP A 1 89 ? -2.830 0.021 4.812 1.00 93.81 89 ASP A N 1
ATOM 714 C CA . ASP A 1 89 ? -2.529 -0.463 6.165 1.00 93.81 89 ASP A CA 1
ATOM 715 C C . ASP A 1 89 ? -2.415 0.694 7.169 1.00 93.81 89 ASP A C 1
ATOM 717 O O . ASP A 1 89 ? -3.077 0.694 8.207 1.00 93.81 89 ASP A O 1
ATOM 721 N N . LEU A 1 90 ? -1.649 1.733 6.822 1.00 90.19 90 LEU A N 1
ATOM 722 C CA . LEU A 1 90 ? -1.489 2.928 7.651 1.00 90.19 90 LEU A CA 1
ATOM 723 C C . LEU A 1 90 ? -2.819 3.646 7.893 1.00 90.19 90 LEU A C 1
ATOM 725 O O . LEU A 1 90 ? -3.121 4.050 9.018 1.00 90.19 90 LEU A O 1
ATOM 729 N N . LEU A 1 91 ? -3.632 3.789 6.847 1.00 92.25 91 LEU A N 1
ATOM 730 C CA . LEU A 1 91 ? -4.937 4.427 6.960 1.00 92.25 91 LEU A CA 1
ATOM 731 C C . LEU A 1 91 ? -5.886 3.601 7.843 1.00 92.25 91 LEU A C 1
ATOM 733 O O . LEU A 1 91 ? -6.538 4.153 8.732 1.00 92.25 91 LEU A O 1
ATOM 737 N N . LEU A 1 92 ? -5.929 2.278 7.652 1.00 93.00 92 LEU A N 1
ATOM 738 C CA . LEU A 1 92 ? -6.723 1.362 8.472 1.00 93.00 92 LEU A CA 1
ATOM 739 C C . LEU A 1 92 ? -6.268 1.372 9.934 1.00 93.00 92 LEU A C 1
ATOM 741 O O . LEU A 1 92 ? -7.113 1.316 10.825 1.00 93.00 92 LEU A O 1
ATOM 745 N N . TRP A 1 93 ? -4.970 1.526 10.201 1.00 89.25 93 TRP A N 1
ATOM 746 C CA . TRP A 1 93 ? -4.448 1.677 11.559 1.00 89.25 93 TRP A CA 1
ATOM 747 C C . TRP A 1 93 ? -4.994 2.945 12.233 1.00 89.25 93 TRP A C 1
ATOM 749 O O . TRP A 1 93 ? -5.513 2.885 13.351 1.00 89.25 93 TRP A O 1
ATOM 759 N N . VAL A 1 94 ? -4.960 4.093 11.552 1.00 88.62 94 VAL A N 1
ATOM 760 C CA . VAL A 1 94 ? -5.520 5.344 12.094 1.00 88.62 94 VAL A CA 1
ATOM 761 C C . VAL A 1 94 ? -7.025 5.207 12.351 1.00 88.62 94 VAL A C 1
ATOM 763 O O . VAL A 1 94 ? -7.506 5.567 13.431 1.00 88.62 94 VAL A O 1
ATOM 766 N N . LEU A 1 95 ? -7.769 4.629 11.403 1.00 90.25 95 LEU A N 1
ATOM 767 C CA . LEU A 1 95 ? -9.211 4.399 11.542 1.00 90.25 95 LEU A CA 1
ATOM 768 C C . LEU A 1 95 ? -9.537 3.393 12.653 1.00 90.25 95 LEU A C 1
ATOM 770 O O . LEU A 1 95 ? -10.537 3.563 13.348 1.00 90.25 95 LEU A O 1
ATOM 774 N N . MET A 1 96 ? -8.687 2.390 12.879 1.00 90.75 96 MET A N 1
ATOM 775 C CA . MET A 1 96 ? -8.808 1.443 13.989 1.00 90.75 96 MET A CA 1
ATOM 776 C C . MET A 1 96 ? -8.695 2.159 15.340 1.00 90.75 96 MET A C 1
ATOM 778 O O . MET A 1 96 ? -9.535 1.941 16.215 1.00 90.75 96 MET A O 1
ATOM 782 N N . ILE A 1 97 ? -7.693 3.029 15.519 1.00 86.31 97 ILE A N 1
ATOM 783 C CA . ILE A 1 97 ? -7.522 3.809 16.760 1.00 86.31 97 ILE A CA 1
ATOM 784 C C . ILE A 1 97 ? -8.748 4.703 16.985 1.00 86.31 97 ILE A C 1
ATOM 786 O O . ILE A 1 97 ? -9.286 4.763 18.092 1.00 86.31 97 ILE A O 1
ATOM 790 N N . PHE A 1 98 ? -9.230 5.356 15.927 1.00 87.38 98 PHE A N 1
ATOM 791 C CA . PHE A 1 98 ? -10.425 6.193 15.986 1.00 87.38 98 PHE A CA 1
ATOM 792 C C . PHE A 1 98 ? -11.689 5.394 16.350 1.00 87.38 98 PHE A C 1
ATOM 794 O O . PHE A 1 98 ? -12.457 5.807 17.220 1.00 87.38 98 PHE A O 1
ATOM 801 N N . ALA A 1 99 ? -11.887 4.221 15.742 1.00 89.06 99 ALA A N 1
ATOM 802 C CA . ALA A 1 99 ? -12.999 3.320 16.042 1.00 89.06 99 ALA A CA 1
ATOM 803 C C . ALA A 1 99 ? -12.979 2.852 17.504 1.00 89.06 99 ALA A C 1
ATOM 805 O O . ALA A 1 99 ? -14.022 2.833 18.161 1.00 89.06 99 ALA A O 1
ATOM 806 N N . TRP A 1 100 ? -11.790 2.518 18.014 1.00 86.88 100 TRP A N 1
ATOM 807 C CA . TRP A 1 100 ? -11.593 2.074 19.391 1.00 86.88 100 TRP A CA 1
ATOM 808 C C . TRP A 1 100 ? -11.928 3.172 20.403 1.00 86.88 100 TRP A C 1
ATOM 810 O O . TRP A 1 100 ? -12.647 2.918 21.369 1.00 86.88 100 TRP A O 1
ATOM 820 N N . ASN A 1 101 ? -11.467 4.401 20.158 1.00 85.31 101 ASN A N 1
ATOM 821 C CA . ASN A 1 101 ? -11.729 5.540 21.040 1.00 85.31 101 ASN A CA 1
ATOM 822 C C . ASN A 1 101 ? -13.212 5.948 21.052 1.00 85.31 101 ASN A C 1
ATOM 824 O O . ASN A 1 101 ? -13.705 6.426 22.068 1.00 85.31 101 ASN A O 1
ATOM 828 N N . ASN A 1 102 ? -13.938 5.691 19.962 1.00 86.31 102 ASN A N 1
ATOM 829 C CA . ASN A 1 102 ? -15.381 5.925 19.853 1.00 86.31 102 ASN A CA 1
ATOM 830 C C . ASN A 1 102 ? -16.240 4.745 20.354 1.00 86.31 102 ASN A C 1
ATOM 832 O O . ASN A 1 102 ? -17.414 4.654 20.000 1.00 86.31 102 ASN A O 1
ATOM 836 N N . ASN A 1 103 ? -15.673 3.817 21.138 1.00 85.31 103 ASN A N 1
ATOM 837 C CA . ASN A 1 103 ? -16.335 2.617 21.677 1.00 85.31 103 ASN A CA 1
ATOM 838 C C . ASN A 1 103 ? -16.885 1.615 20.637 1.00 85.31 103 ASN A C 1
ATOM 840 O O . ASN A 1 103 ? -17.541 0.641 21.009 1.00 85.31 103 ASN A O 1
ATOM 844 N N . ASN A 1 104 ? -16.554 1.7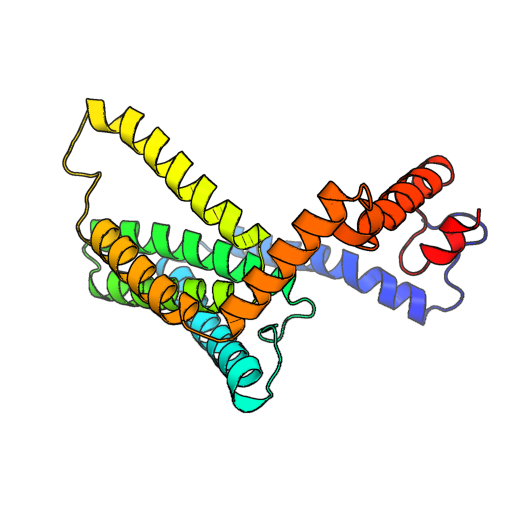53 19.350 1.00 88.44 104 ASN A N 1
ATOM 845 C CA . ASN A 1 104 ? -16.957 0.811 18.301 1.00 88.44 104 ASN A CA 1
ATOM 846 C C . ASN A 1 104 ? -15.970 -0.363 18.210 1.00 88.44 104 ASN A C 1
ATOM 848 O O . ASN A 1 104 ? -15.252 -0.519 17.220 1.00 88.44 104 ASN A O 1
ATOM 852 N N . LYS A 1 105 ? -15.930 -1.199 19.254 1.00 88.00 105 LYS A N 1
ATOM 853 C CA . LYS A 1 105 ? -14.945 -2.290 19.390 1.00 88.00 105 LYS A CA 1
ATOM 854 C C . LYS A 1 105 ? -14.989 -3.297 18.237 1.00 88.00 105 LYS A C 1
ATOM 856 O O . LYS A 1 105 ? -13.931 -3.704 17.776 1.00 88.00 105 LYS A O 1
ATOM 861 N N . LEU A 1 106 ? -16.181 -3.645 17.741 1.00 91.06 106 LEU A N 1
ATOM 862 C CA . LEU A 1 106 ? -16.345 -4.580 16.617 1.00 91.06 106 LEU A CA 1
ATOM 863 C C . LEU A 1 106 ? -15.733 -4.030 15.324 1.00 91.06 106 LEU A C 1
ATOM 865 O O . LEU A 1 106 ? -15.037 -4.736 14.600 1.00 91.06 106 LEU A O 1
ATOM 869 N N . LEU A 1 107 ? -15.963 -2.748 15.034 1.00 91.69 107 LEU A N 1
ATOM 870 C CA . LEU A 1 107 ? -15.382 -2.128 13.847 1.00 91.69 107 LEU A CA 1
ATOM 871 C C . LEU A 1 107 ? -13.862 -2.014 13.998 1.00 91.69 107 LEU A C 1
ATOM 873 O O . LEU A 1 107 ? -13.132 -2.314 13.062 1.00 91.69 107 LEU A O 1
ATOM 877 N N . ALA A 1 108 ? -13.375 -1.661 15.190 1.00 90.88 108 ALA A N 1
ATOM 878 C CA . ALA A 1 108 ? -11.944 -1.622 15.468 1.00 90.88 108 ALA A CA 1
ATOM 879 C C . ALA A 1 108 ? -11.267 -2.989 15.249 1.00 90.88 108 ALA A C 1
ATOM 881 O O . ALA A 1 108 ? -10.187 -3.034 14.671 1.00 90.88 108 ALA A O 1
ATOM 882 N N . THR A 1 109 ? -11.890 -4.105 15.645 1.00 91.62 109 THR A N 1
ATOM 883 C CA . THR A 1 109 ? -11.311 -5.441 15.417 1.00 91.62 109 THR A CA 1
ATOM 884 C C . THR A 1 109 ? -11.291 -5.826 13.940 1.00 91.62 109 THR A C 1
ATOM 886 O O . THR A 1 109 ? -10.288 -6.367 13.484 1.00 91.62 109 THR A O 1
ATOM 889 N N . ILE A 1 110 ? -12.336 -5.503 13.169 1.00 94.12 110 ILE A N 1
ATOM 890 C CA . ILE A 1 110 ? -12.331 -5.717 11.710 1.00 94.12 110 ILE A CA 1
ATOM 891 C C . ILE A 1 110 ? -11.191 -4.928 11.058 1.00 94.12 110 ILE A C 1
ATOM 893 O O . ILE A 1 110 ? -10.429 -5.488 10.273 1.00 94.12 110 ILE A O 1
ATOM 897 N N . LEU A 1 111 ? -11.037 -3.650 11.419 1.00 93.88 111 LEU A N 1
ATOM 898 C CA . LEU A 1 111 ? -9.986 -2.790 10.867 1.00 93.88 111 LEU A CA 1
ATOM 899 C C . LEU A 1 111 ? -8.587 -3.263 11.259 1.00 93.88 111 LEU A C 1
ATOM 901 O O . LEU A 1 111 ? -7.671 -3.180 10.446 1.00 93.88 111 LEU A O 1
ATOM 905 N N . LEU A 1 112 ? -8.428 -3.804 12.468 1.00 93.44 112 LEU A N 1
ATOM 906 C CA . LEU A 1 112 ? -7.185 -4.428 12.910 1.00 93.44 112 LEU A CA 1
ATOM 907 C C . LEU A 1 112 ? -6.820 -5.619 12.019 1.00 93.44 112 LEU A C 1
ATOM 909 O O . LEU A 1 112 ? -5.687 -5.702 11.547 1.00 93.44 112 LEU A O 1
ATOM 913 N N . ILE A 1 113 ? -7.769 -6.530 11.781 1.00 95.00 113 ILE A N 1
ATOM 914 C CA . ILE A 1 113 ? -7.540 -7.716 10.946 1.00 95.00 113 ILE A CA 1
ATOM 915 C C . ILE A 1 113 ? -7.229 -7.289 9.511 1.00 95.00 113 ILE A C 1
ATOM 917 O O . ILE A 1 113 ? -6.239 -7.741 8.943 1.00 95.00 113 ILE A O 1
ATOM 921 N N . ALA A 1 114 ? -8.019 -6.377 8.942 1.00 95.62 114 ALA A N 1
ATOM 922 C CA . ALA A 1 114 ? -7.792 -5.866 7.595 1.00 95.62 114 ALA A CA 1
ATOM 923 C C . ALA A 1 114 ? -6.420 -5.183 7.462 1.00 95.62 114 ALA A C 1
ATOM 925 O O . ALA A 1 114 ? -5.706 -5.418 6.494 1.00 95.62 114 ALA A O 1
ATOM 926 N N . SER A 1 115 ? -6.006 -4.404 8.462 1.00 94.94 115 SER A N 1
ATOM 927 C CA . SER A 1 115 ? -4.673 -3.794 8.533 1.00 94.94 115 SER A CA 1
ATOM 928 C C . SER A 1 115 ? -3.561 -4.855 8.558 1.00 94.94 115 SER A C 1
ATOM 930 O O . SER A 1 115 ? -2.598 -4.755 7.803 1.00 94.94 115 SER A O 1
ATOM 932 N N . LEU A 1 116 ? -3.703 -5.930 9.341 1.00 93.88 116 LEU A N 1
ATOM 933 C CA . LEU A 1 116 ? -2.735 -7.037 9.329 1.00 93.88 116 LEU A CA 1
ATOM 934 C C . LEU A 1 116 ? -2.669 -7.753 7.975 1.00 93.88 116 LEU A C 1
ATOM 936 O O . LEU A 1 116 ? -1.579 -8.103 7.525 1.00 93.88 116 LEU A O 1
ATOM 940 N N . VAL A 1 117 ? -3.811 -7.946 7.312 1.00 94.56 117 VAL A N 1
ATOM 941 C CA . VAL A 1 117 ? -3.855 -8.541 5.969 1.00 94.56 117 VAL A CA 1
ATOM 942 C C . VAL A 1 117 ? -3.208 -7.618 4.934 1.00 94.56 117 VAL A C 1
ATOM 944 O O . VAL A 1 117 ? -2.436 -8.095 4.108 1.00 94.56 117 VAL A O 1
ATOM 947 N N . ALA A 1 118 ? -3.434 -6.304 5.009 1.00 93.56 118 ALA A N 1
ATOM 948 C CA . ALA A 1 118 ? -2.764 -5.325 4.150 1.00 93.56 118 ALA A CA 1
ATOM 949 C C . ALA A 1 118 ? -1.241 -5.335 4.366 1.00 93.56 118 ALA A C 1
ATOM 951 O O . ALA A 1 118 ? -0.476 -5.385 3.404 1.00 93.56 118 ALA A O 1
ATOM 952 N N . PHE A 1 119 ? -0.794 -5.372 5.626 1.00 92.06 119 PHE A N 1
ATOM 953 C CA . PHE A 1 119 ? 0.621 -5.514 5.970 1.00 92.06 119 PHE A CA 1
ATOM 954 C C . PHE A 1 119 ? 1.224 -6.784 5.361 1.00 92.06 119 PHE A C 1
ATOM 956 O O . PHE A 1 119 ? 2.268 -6.727 4.714 1.00 92.06 119 PHE A O 1
ATOM 963 N N . TYR A 1 120 ? 0.539 -7.920 5.494 1.00 91.12 120 TYR A N 1
ATOM 964 C CA . TYR A 1 120 ? 0.962 -9.173 4.875 1.00 91.12 120 TYR A CA 1
ATOM 965 C C . TYR A 1 120 ? 1.032 -9.073 3.341 1.00 91.12 120 TYR A C 1
ATOM 967 O O . TYR A 1 120 ? 2.034 -9.466 2.747 1.00 91.12 120 TYR A O 1
ATOM 975 N N . GLY A 1 121 ? 0.036 -8.458 2.697 1.00 89.06 121 GLY A N 1
ATOM 976 C CA . GLY A 1 121 ? 0.042 -8.185 1.257 1.00 89.06 121 GLY A CA 1
ATOM 977 C C . GLY A 1 121 ? 1.242 -7.352 0.795 1.00 89.06 121 GLY A C 1
ATOM 978 O O . GLY A 1 121 ? 1.858 -7.659 -0.226 1.00 89.06 121 GLY A O 1
ATOM 979 N N . SER A 1 122 ? 1.629 -6.336 1.572 1.00 89.50 122 SER A N 1
ATOM 980 C CA . SER A 1 122 ? 2.839 -5.544 1.312 1.00 89.50 122 SER A CA 1
ATOM 981 C C . SER A 1 122 ? 4.111 -6.399 1.358 1.00 89.50 122 SER A C 1
ATOM 983 O O . SER A 1 122 ? 4.989 -6.266 0.499 1.00 89.50 122 SER A O 1
ATOM 985 N N . LEU A 1 123 ? 4.196 -7.336 2.307 1.00 86.62 123 LEU A N 1
ATOM 986 C CA . LEU A 1 123 ? 5.323 -8.265 2.395 1.00 86.62 123 LEU A CA 1
ATOM 987 C C . LEU A 1 123 ? 5.384 -9.216 1.185 1.00 86.62 123 LEU A C 1
ATOM 989 O O . LEU A 1 123 ? 6.469 -9.406 0.634 1.00 86.62 123 LEU A O 1
ATOM 993 N N . LEU A 1 124 ? 4.238 -9.724 0.707 1.00 84.50 124 LEU A N 1
ATOM 994 C CA . LEU A 1 124 ? 4.151 -10.587 -0.488 1.00 84.50 124 LEU A CA 1
ATOM 995 C C . LEU A 1 124 ? 4.661 -9.909 -1.775 1.00 84.50 124 LEU A C 1
ATOM 997 O O . LEU A 1 124 ? 5.097 -10.579 -2.713 1.00 84.50 124 LEU A O 1
ATOM 1001 N N . SER A 1 125 ? 4.620 -8.576 -1.837 1.00 82.94 125 SER A N 1
ATOM 1002 C CA . SER A 1 125 ? 5.119 -7.797 -2.978 1.00 82.94 125 SER A CA 1
ATOM 1003 C C . SER A 1 125 ? 6.656 -7.696 -3.027 1.00 82.94 125 SER A C 1
ATOM 1005 O O . SER A 1 125 ? 7.252 -7.381 -4.075 1.00 82.94 125 SER A O 1
ATOM 1007 N N . VAL A 1 126 ? 7.337 -7.990 -1.905 1.00 80.44 126 VAL A N 1
ATOM 1008 C CA . VAL A 1 126 ? 8.810 -7.997 -1.814 1.00 80.44 126 VAL A CA 1
ATOM 1009 C C . VAL A 1 126 ? 9.373 -6.606 -2.196 1.00 80.44 126 VAL A C 1
ATOM 1011 O O . VAL A 1 126 ? 10.386 -6.441 -2.883 1.00 80.44 126 VAL A O 1
ATOM 1014 N N . THR A 1 127 ? 8.666 -5.541 -1.806 1.00 78.81 127 THR A N 1
ATOM 1015 C CA . THR A 1 127 ? 9.014 -4.147 -2.117 1.00 78.81 127 THR A CA 1
ATOM 1016 C C . THR A 1 127 ? 9.804 -3.503 -0.988 1.00 78.81 127 THR A C 1
ATOM 1018 O O . THR A 1 127 ? 9.234 -3.005 -0.024 1.00 78.81 127 THR A O 1
ATOM 1021 N N . ARG A 1 128 ? 11.130 -3.435 -1.150 1.00 73.94 128 ARG A N 1
ATOM 1022 C CA . ARG A 1 128 ? 12.058 -2.840 -0.167 1.00 73.94 128 ARG A CA 1
ATOM 1023 C C . ARG A 1 128 ? 11.668 -1.413 0.262 1.00 73.94 128 ARG A C 1
ATOM 1025 O O . ARG A 1 128 ? 11.723 -1.093 1.443 1.00 73.94 128 ARG A O 1
ATOM 1032 N N . GLY A 1 129 ? 11.234 -0.569 -0.681 1.00 69.38 129 GLY A N 1
ATOM 1033 C CA . GLY A 1 129 ? 10.840 0.821 -0.399 1.00 69.38 129 GLY A CA 1
ATOM 1034 C C . GLY A 1 129 ? 9.613 0.946 0.509 1.00 69.38 129 GLY A C 1
ATOM 1035 O O . GLY A 1 129 ? 9.536 1.863 1.321 1.00 69.38 129 GLY A O 1
ATOM 1036 N N . ALA A 1 130 ? 8.705 -0.028 0.447 1.00 73.06 130 ALA A N 1
ATOM 1037 C CA . ALA A 1 130 ? 7.509 -0.065 1.277 1.00 73.06 130 ALA A CA 1
ATOM 1038 C C . ALA A 1 130 ? 7.853 -0.240 2.771 1.00 73.06 130 ALA A C 1
ATOM 1040 O O . ALA A 1 130 ? 7.164 0.285 3.641 1.00 73.06 130 ALA A O 1
ATOM 1041 N N . TRP A 1 131 ? 8.965 -0.915 3.083 1.00 73.81 131 TRP A N 1
ATOM 1042 C CA . TRP A 1 131 ? 9.406 -1.145 4.464 1.00 73.81 131 TRP A CA 1
ATOM 1043 C C . TRP A 1 131 ? 9.985 0.110 5.112 1.00 73.81 131 TRP A C 1
ATOM 1045 O O . TRP A 1 131 ? 9.812 0.332 6.309 1.00 73.81 131 TRP A O 1
ATOM 1055 N N . LEU A 1 132 ? 10.617 0.970 4.308 1.00 78.31 132 LEU A N 1
ATOM 1056 C CA . LEU A 1 132 ? 11.145 2.253 4.763 1.00 78.31 132 LEU A CA 1
ATOM 1057 C C . LEU A 1 132 ? 10.027 3.132 5.343 1.00 78.31 132 LEU A C 1
ATOM 1059 O O . LEU A 1 132 ? 10.218 3.796 6.359 1.00 78.31 132 LEU A O 1
ATOM 1063 N N . VAL A 1 133 ? 8.839 3.089 4.730 1.00 81.44 133 VAL A N 1
ATOM 1064 C CA . VAL A 1 133 ? 7.663 3.847 5.175 1.00 81.44 133 VAL A CA 1
ATOM 1065 C C . VAL A 1 133 ? 7.233 3.430 6.583 1.00 81.44 133 VAL A C 1
ATOM 1067 O O . VAL A 1 133 ? 6.922 4.297 7.395 1.00 81.44 133 VAL A O 1
ATOM 1070 N N . TYR A 1 134 ? 7.281 2.137 6.920 1.00 79.25 134 TYR A N 1
ATOM 1071 C CA . TYR A 1 134 ? 6.982 1.675 8.279 1.00 79.25 134 TYR A CA 1
ATOM 1072 C C . TYR A 1 134 ? 7.984 2.203 9.306 1.00 79.25 134 TYR A C 1
ATOM 1074 O O . TYR A 1 134 ? 7.575 2.627 10.385 1.00 79.25 134 TYR A O 1
ATOM 1082 N N . ILE A 1 135 ? 9.277 2.247 8.965 1.00 81.06 135 ILE A N 1
ATOM 1083 C CA . ILE A 1 135 ? 10.314 2.830 9.830 1.00 81.06 135 ILE A CA 1
ATOM 1084 C C . ILE A 1 135 ? 10.033 4.319 10.052 1.00 81.06 135 ILE A C 1
ATOM 1086 O O . ILE A 1 135 ? 10.006 4.775 11.194 1.00 81.06 135 ILE A O 1
ATOM 1090 N N . PHE A 1 136 ? 9.757 5.068 8.980 1.00 82.81 136 PHE A N 1
ATOM 1091 C CA . PHE A 1 136 ? 9.405 6.486 9.073 1.00 82.81 136 PHE A CA 1
ATOM 1092 C C . PHE A 1 136 ? 8.124 6.721 9.871 1.00 82.81 136 PHE A C 1
ATOM 1094 O O . PHE A 1 136 ? 8.059 7.668 10.651 1.00 82.81 136 PHE A O 1
ATOM 1101 N N . MET A 1 137 ? 7.122 5.858 9.722 1.00 79.06 137 MET A N 1
ATOM 1102 C CA . MET A 1 137 ? 5.885 5.944 10.487 1.00 79.06 137 MET A CA 1
ATOM 1103 C C . MET A 1 137 ? 6.139 5.676 11.974 1.00 79.06 137 MET A C 1
ATOM 1105 O O . MET A 1 137 ? 5.680 6.455 12.804 1.00 79.06 137 MET A O 1
ATOM 1109 N N . ILE A 1 138 ? 6.908 4.639 12.327 1.00 77.62 138 ILE A N 1
ATOM 1110 C CA . ILE A 1 138 ? 7.286 4.357 13.722 1.00 77.62 138 ILE A CA 1
ATOM 1111 C C . ILE A 1 138 ? 8.073 5.538 14.293 1.00 77.62 138 ILE A C 1
ATOM 1113 O O . ILE A 1 138 ? 7.783 5.993 15.394 1.00 77.62 138 ILE A O 1
ATOM 1117 N N . PHE A 1 139 ? 9.020 6.088 13.534 1.00 80.88 139 PHE A N 1
ATOM 1118 C CA . PHE A 1 139 ? 9.820 7.233 13.959 1.00 80.88 139 PHE A CA 1
ATOM 1119 C C . PHE A 1 139 ? 8.973 8.498 14.156 1.00 80.88 139 PHE A C 1
ATOM 1121 O O . PHE A 1 139 ? 9.070 9.158 15.189 1.00 80.88 139 PHE A O 1
ATOM 1128 N N . SER A 1 140 ? 8.080 8.804 13.211 1.00 78.06 140 SER A N 1
ATOM 1129 C CA . SER A 1 140 ? 7.117 9.906 13.318 1.00 78.06 140 SER A CA 1
ATOM 1130 C C . SER A 1 140 ? 6.195 9.720 14.523 1.00 78.06 140 SER A C 1
ATOM 1132 O O . SER A 1 140 ? 5.986 10.656 15.296 1.00 78.06 140 SER A O 1
ATOM 1134 N N . PHE A 1 141 ? 5.715 8.494 14.745 1.00 71.69 141 PHE A N 1
ATOM 1135 C CA . PHE A 1 141 ? 4.901 8.138 15.899 1.00 71.69 141 PHE A CA 1
ATOM 1136 C C . PHE A 1 141 ? 5.672 8.303 17.213 1.00 71.69 141 PHE A C 1
ATOM 1138 O O . PHE A 1 141 ? 5.114 8.842 18.166 1.00 71.69 141 PHE A O 1
ATOM 1145 N N . ILE A 1 142 ? 6.952 7.920 17.268 1.00 73.38 142 ILE A N 1
ATOM 1146 C CA . ILE A 1 142 ? 7.829 8.123 18.431 1.00 73.38 142 ILE A CA 1
ATOM 1147 C C . ILE A 1 142 ? 8.038 9.615 18.697 1.00 73.38 142 ILE A C 1
ATOM 1149 O O . ILE A 1 142 ? 7.865 10.041 19.833 1.00 73.38 142 ILE A O 1
ATOM 1153 N N . ILE A 1 143 ? 8.349 10.429 17.683 1.00 75.69 143 ILE A N 1
ATOM 1154 C CA . ILE A 1 143 ? 8.530 11.883 17.849 1.00 75.69 143 ILE A CA 1
ATOM 1155 C C . ILE A 1 143 ? 7.238 12.536 18.341 1.00 75.69 143 ILE A C 1
ATOM 1157 O O . ILE A 1 143 ? 7.247 13.311 19.302 1.00 75.69 143 ILE A O 1
ATOM 1161 N N . TYR A 1 144 ? 6.115 12.206 17.703 1.00 70.50 144 TYR A N 1
ATOM 1162 C CA . TYR A 1 144 ? 4.798 12.682 18.107 1.00 70.50 144 TYR A CA 1
ATOM 1163 C C . TYR A 1 144 ? 4.482 12.286 19.554 1.00 70.50 144 TYR A C 1
ATOM 1165 O O . TYR A 1 144 ? 4.005 13.102 20.347 1.00 70.50 144 TYR A O 1
ATOM 1173 N N . THR A 1 145 ? 4.810 11.044 19.907 1.00 61.59 145 THR A N 1
ATOM 1174 C CA . THR A 1 145 ? 4.636 10.486 21.245 1.00 61.59 145 THR A CA 1
ATOM 1175 C C . THR A 1 145 ? 5.525 11.182 22.258 1.00 61.59 145 THR A C 1
ATOM 1177 O O . THR A 1 145 ? 5.003 11.618 23.268 1.00 61.59 145 THR A O 1
ATOM 1180 N N . LEU A 1 146 ? 6.818 11.380 22.010 1.00 66.56 146 LEU A N 1
ATOM 1181 C CA . LEU A 1 146 ? 7.725 12.071 22.932 1.00 66.56 146 LEU A CA 1
ATOM 1182 C C . LEU A 1 146 ? 7.260 13.506 23.206 1.00 66.56 146 LEU A C 1
ATOM 1184 O O . LEU A 1 146 ? 7.207 13.928 24.360 1.00 66.56 146 LEU A O 1
ATOM 1188 N N . LYS A 1 147 ? 6.810 14.218 22.164 1.00 65.06 147 LYS A N 1
ATOM 1189 C CA . LYS A 1 147 ? 6.269 15.578 22.293 1.00 65.06 147 LYS A CA 1
ATOM 1190 C C . LYS A 1 147 ? 4.993 15.630 23.145 1.00 65.06 147 LYS A C 1
ATOM 1192 O O . LYS A 1 147 ? 4.776 16.604 23.858 1.00 65.06 147 LYS A O 1
ATOM 1197 N N . ARG A 1 148 ? 4.143 14.596 23.083 1.00 58.91 148 ARG A N 1
ATOM 1198 C CA . ARG A 1 148 ? 2.850 14.534 23.797 1.00 58.91 148 ARG A CA 1
ATOM 1199 C C . ARG A 1 148 ? 2.917 13.771 25.132 1.00 58.91 148 ARG A C 1
ATOM 1201 O O . ARG A 1 148 ? 2.084 13.994 26.006 1.00 58.91 148 ARG A O 1
ATOM 1208 N N . SER A 1 149 ? 3.927 12.924 25.321 1.00 47.62 149 SER A N 1
ATOM 1209 C CA . SER A 1 149 ? 4.175 12.090 26.506 1.00 47.62 149 SER A CA 1
ATOM 1210 C C . SER A 1 149 ? 4.667 12.870 27.706 1.00 47.62 149 SER A C 1
ATOM 1212 O O . SER A 1 149 ? 4.497 12.395 28.825 1.00 47.62 149 SER A O 1
ATOM 1214 N N . ILE A 1 150 ? 5.201 14.071 27.498 1.00 52.53 150 ILE A N 1
ATOM 1215 C CA . ILE A 1 150 ? 5.436 15.016 28.592 1.00 52.53 150 ILE A CA 1
ATOM 1216 C C . ILE A 1 150 ? 4.098 15.433 29.244 1.00 52.53 150 ILE A C 1
ATOM 1218 O O . ILE A 1 150 ? 4.086 15.825 30.403 1.00 52.53 150 ILE A O 1
ATOM 1222 N N . LEU A 1 151 ? 2.958 15.297 28.545 1.00 51.75 151 LEU A N 1
ATOM 1223 C CA . LEU A 1 151 ? 1.666 15.841 28.982 1.00 51.75 151 LEU A CA 1
ATOM 1224 C C . LEU A 1 151 ? 0.574 14.800 29.299 1.00 51.75 151 LEU A C 1
ATOM 1226 O O . LEU A 1 151 ? -0.340 15.136 30.047 1.00 51.75 151 LEU A O 1
ATOM 1230 N N . ASN A 1 152 ? 0.599 13.561 28.774 1.00 52.62 152 ASN A N 1
ATOM 1231 C CA . ASN A 1 152 ? -0.396 12.544 29.176 1.00 52.62 152 ASN A CA 1
ATOM 1232 C C . ASN A 1 152 ? -0.030 11.088 28.798 1.00 52.62 152 ASN A C 1
ATOM 1234 O O . ASN A 1 152 ? -0.002 10.730 27.620 1.00 52.62 152 ASN A O 1
ATOM 1238 N N . LYS A 1 153 ? 0.187 10.217 29.798 1.00 52.94 153 LYS A N 1
ATOM 1239 C CA . LYS A 1 153 ? 0.658 8.818 29.638 1.00 52.94 153 LYS A CA 1
ATOM 1240 C C . LYS A 1 153 ? -0.427 7.840 29.146 1.00 52.94 153 LYS A C 1
ATOM 1242 O O . LYS A 1 153 ? -0.110 6.801 28.572 1.00 52.94 153 LYS A O 1
ATOM 1247 N N . ASN A 1 154 ? -1.705 8.191 29.305 1.00 55.78 154 ASN A N 1
ATOM 1248 C CA . ASN A 1 154 ? -2.834 7.267 29.113 1.00 55.78 154 ASN A CA 1
ATOM 1249 C C . ASN A 1 154 ? -3.264 7.054 27.649 1.00 55.78 154 ASN A C 1
ATOM 1251 O O . ASN A 1 154 ? -3.960 6.084 27.361 1.00 55.78 154 ASN A O 1
ATOM 1255 N N . TYR A 1 155 ? -2.855 7.919 26.715 1.00 53.09 155 TYR A N 1
ATOM 1256 C CA . TYR A 1 155 ? -3.262 7.816 25.302 1.00 53.09 155 TYR A CA 1
ATOM 1257 C C . TYR A 1 155 ? -2.244 7.075 24.414 1.00 53.09 155 TYR A C 1
ATOM 1259 O O . TYR A 1 155 ? -2.553 6.713 23.281 1.00 53.09 155 TYR A O 1
ATOM 1267 N N . LEU A 1 156 ? -1.028 6.856 24.925 1.00 51.06 156 LEU A N 1
ATOM 1268 C CA . LEU A 1 156 ? 0.153 6.473 24.138 1.00 51.06 156 LEU A CA 1
ATOM 1269 C C . LEU A 1 156 ? 0.282 4.963 23.933 1.00 51.06 156 LEU A C 1
ATOM 1271 O O . LEU A 1 156 ? 0.659 4.505 22.861 1.00 51.06 156 LEU A O 1
ATOM 1275 N N . PHE A 1 157 ? -0.102 4.198 24.952 1.00 59.66 157 PHE A N 1
ATOM 1276 C CA . PHE A 1 157 ? -0.181 2.740 24.930 1.00 59.66 157 PHE A CA 1
ATOM 1277 C C . PHE A 1 157 ? -1.635 2.301 25.035 1.00 59.66 157 PHE A C 1
ATOM 1279 O O . PHE A 1 157 ? -2.008 1.476 25.873 1.00 59.66 157 PHE A O 1
ATOM 1286 N N . SER A 1 158 ? -2.494 2.886 24.197 1.00 67.81 158 SER A N 1
ATOM 1287 C CA . SER A 1 158 ? -3.838 2.346 24.068 1.00 67.81 158 SER A CA 1
ATOM 1288 C C . SER A 1 158 ? -3.709 0.872 23.663 1.00 67.81 158 SER A C 1
ATOM 1290 O O . SER A 1 158 ? -2.951 0.516 22.757 1.00 67.81 158 SER A O 1
ATOM 1292 N N . LYS A 1 159 ? -4.431 0.001 24.377 1.00 76.94 159 LYS A N 1
ATOM 1293 C CA . LYS A 1 159 ? -4.457 -1.451 24.145 1.00 76.94 159 LYS A CA 1
ATOM 1294 C C . LYS A 1 159 ? -4.456 -1.848 22.650 1.00 76.94 159 LYS A C 1
ATOM 1296 O O . LYS A 1 159 ? -3.681 -2.741 22.316 1.00 76.94 159 LYS A O 1
ATOM 1301 N N . PRO A 1 160 ? -5.211 -1.204 21.729 1.00 80.19 160 PRO A N 1
ATOM 1302 C CA . PRO A 1 160 ? -5.196 -1.585 20.312 1.00 80.19 160 PRO A CA 1
ATOM 1303 C C . PRO A 1 160 ? -3.853 -1.354 19.604 1.00 80.19 160 PRO A C 1
ATOM 1305 O O . PRO A 1 160 ? -3.496 -2.139 18.731 1.00 80.19 160 PRO A O 1
ATOM 1308 N N . VAL A 1 161 ? -3.085 -0.322 19.971 1.00 82.19 161 VAL A N 1
ATOM 1309 C CA . VAL A 1 161 ? -1.783 -0.037 19.340 1.00 82.19 161 VAL A CA 1
ATOM 1310 C C . VAL A 1 161 ? -0.768 -1.113 19.711 1.00 82.19 161 VAL A C 1
ATOM 1312 O O . VAL A 1 161 ? -0.103 -1.654 18.831 1.00 82.19 161 VAL A O 1
ATOM 1315 N N . LEU A 1 162 ? -0.700 -1.482 20.994 1.00 83.44 162 LEU A N 1
ATOM 1316 C CA . LEU A 1 162 ? 0.172 -2.562 21.466 1.00 83.44 162 LEU A CA 1
ATOM 1317 C C . LEU A 1 162 ? -0.167 -3.895 20.806 1.00 83.44 162 LEU A C 1
ATOM 1319 O O . LEU A 1 162 ? 0.725 -4.578 20.310 1.00 83.44 162 LEU A O 1
ATOM 1323 N N . VAL A 1 163 ? -1.457 -4.236 20.758 1.00 86.75 163 VAL A N 1
ATOM 1324 C CA . VAL A 1 163 ? -1.925 -5.467 20.112 1.00 86.75 163 VAL A CA 1
ATOM 1325 C C . VAL A 1 163 ? -1.557 -5.467 18.628 1.00 86.75 163 VAL A C 1
ATOM 1327 O O . VAL A 1 163 ? -1.058 -6.471 18.126 1.00 86.75 163 VAL A O 1
ATOM 1330 N N . ARG A 1 164 ? -1.730 -4.343 17.922 1.00 88.12 164 ARG A N 1
ATOM 1331 C CA . ARG A 1 164 ? -1.393 -4.247 16.496 1.00 88.12 164 ARG A CA 1
ATOM 1332 C C . ARG A 1 164 ? 0.104 -4.384 16.226 1.00 88.12 164 ARG A C 1
ATOM 1334 O O . ARG A 1 164 ? 0.467 -5.064 15.266 1.00 88.12 164 ARG A O 1
ATOM 1341 N N . VAL A 1 165 ? 0.956 -3.760 17.042 1.00 87.00 165 VAL A N 1
ATOM 1342 C CA . VAL A 1 165 ? 2.420 -3.881 16.923 1.00 87.00 165 VAL A CA 1
ATOM 1343 C C . VAL A 1 165 ? 2.853 -5.316 17.211 1.00 87.00 165 VAL A C 1
ATOM 1345 O O . VAL A 1 165 ? 3.593 -5.894 16.421 1.00 87.00 165 VAL A O 1
ATOM 1348 N N . PHE A 1 166 ? 2.338 -5.919 18.283 1.00 88.19 166 PHE A N 1
ATOM 1349 C CA . PHE A 1 166 ? 2.636 -7.305 18.642 1.00 88.19 166 PHE A CA 1
ATOM 1350 C C . PHE A 1 166 ? 2.239 -8.289 17.532 1.00 88.19 166 PHE A C 1
ATOM 1352 O O . PHE A 1 166 ? 3.062 -9.085 17.086 1.00 88.19 166 PHE A O 1
ATOM 1359 N N . LEU A 1 167 ? 1.010 -8.190 17.016 1.00 89.44 167 LEU A N 1
ATOM 1360 C CA . LEU A 1 167 ? 0.551 -9.033 15.909 1.00 89.44 167 LEU A CA 1
ATOM 1361 C C . LEU A 1 167 ? 1.316 -8.748 14.610 1.00 89.44 167 LEU A C 1
ATOM 1363 O O . LEU A 1 167 ? 1.607 -9.673 13.860 1.00 89.44 167 LEU A O 1
ATOM 1367 N N . GLY A 1 168 ? 1.694 -7.492 14.361 1.00 87.00 168 GLY A N 1
ATOM 1368 C CA . GLY A 1 168 ? 2.541 -7.125 13.226 1.00 87.00 168 GLY A CA 1
ATOM 1369 C C . GLY A 1 168 ? 3.914 -7.798 13.278 1.00 87.00 168 GLY A C 1
ATOM 1370 O O . GLY A 1 168 ? 4.369 -8.323 12.265 1.00 87.00 168 GLY A O 1
ATOM 1371 N N . LEU A 1 169 ? 4.541 -7.851 14.458 1.00 87.00 169 LEU A N 1
ATOM 1372 C CA . LEU A 1 169 ? 5.806 -8.562 14.667 1.00 87.00 169 LEU A CA 1
ATOM 1373 C C . LEU A 1 169 ? 5.660 -10.069 14.443 1.00 87.00 169 LEU A C 1
ATOM 1375 O O . LEU A 1 169 ? 6.538 -10.671 13.832 1.00 87.00 169 LEU A O 1
ATOM 1379 N N . ILE A 1 170 ? 4.547 -10.670 14.877 1.00 88.81 170 ILE A N 1
ATOM 1380 C CA . ILE A 1 170 ? 4.263 -12.089 14.619 1.00 88.81 170 ILE A CA 1
ATOM 1381 C C . ILE A 1 170 ? 4.143 -12.348 13.116 1.00 88.81 170 ILE A C 1
ATOM 1383 O O . ILE A 1 170 ? 4.801 -13.249 12.602 1.00 88.81 170 ILE A O 1
ATOM 1387 N N . VAL A 1 171 ? 3.350 -11.546 12.397 1.00 87.62 171 VAL A N 1
ATOM 1388 C CA . VAL A 1 171 ? 3.204 -11.679 10.937 1.00 87.62 171 VAL A CA 1
ATOM 1389 C C . VAL A 1 171 ? 4.559 -11.522 10.249 1.00 87.62 171 VAL A C 1
ATOM 1391 O O . VAL A 1 171 ? 4.907 -12.332 9.394 1.00 87.62 171 VAL A O 1
ATOM 1394 N N . PHE A 1 172 ? 5.355 -10.531 10.655 1.00 86.12 172 PHE A N 1
ATOM 1395 C CA . PHE A 1 172 ? 6.697 -10.337 10.116 1.00 86.12 172 PHE A CA 1
ATOM 1396 C C . PHE A 1 172 ? 7.600 -11.548 10.370 1.00 86.12 172 PHE A C 1
ATOM 1398 O O . PHE A 1 172 ? 8.262 -12.014 9.450 1.00 86.12 172 PHE A O 1
ATOM 1405 N N . PHE A 1 173 ? 7.598 -12.093 11.587 1.00 85.56 173 PHE A N 1
ATOM 1406 C CA . PHE A 1 173 ? 8.399 -13.262 11.943 1.00 85.56 173 PHE A CA 1
ATOM 1407 C C . PHE A 1 173 ? 8.002 -14.512 11.148 1.00 85.56 173 PHE A C 1
ATOM 1409 O O . PHE A 1 173 ? 8.873 -15.249 10.692 1.00 85.56 173 PHE A O 1
ATOM 1416 N N . LEU A 1 174 ? 6.701 -14.732 10.938 1.00 85.69 174 LEU A N 1
ATOM 1417 C CA . LEU A 1 174 ? 6.205 -15.834 10.111 1.00 85.69 174 LEU A CA 1
ATOM 1418 C C . LEU A 1 174 ? 6.650 -15.681 8.654 1.00 85.69 174 LEU A C 1
ATOM 1420 O O . LEU A 1 174 ? 7.132 -16.638 8.054 1.00 85.69 174 LEU A O 1
ATOM 1424 N N . VAL A 1 175 ? 6.553 -14.472 8.097 1.00 82.56 175 VAL A N 1
ATOM 1425 C CA . VAL A 1 175 ? 6.997 -14.205 6.723 1.00 82.56 175 VAL A CA 1
ATOM 1426 C C . VAL A 1 175 ? 8.515 -14.292 6.592 1.00 82.56 175 VAL A C 1
ATOM 1428 O O . VAL A 1 175 ? 9.000 -14.804 5.587 1.00 82.56 175 VAL A O 1
ATOM 1431 N N . ALA A 1 176 ? 9.278 -13.867 7.597 1.00 79.44 176 ALA A N 1
ATOM 1432 C CA . ALA A 1 176 ? 10.738 -13.937 7.577 1.00 79.44 176 ALA A CA 1
ATOM 1433 C C . ALA A 1 176 ? 11.271 -15.375 7.434 1.00 79.44 176 ALA A C 1
ATOM 1435 O O . ALA A 1 176 ? 12.375 -15.575 6.934 1.00 79.44 176 ALA A O 1
ATOM 1436 N N . GLN A 1 177 ? 10.482 -16.379 7.827 1.00 78.38 177 GLN A N 1
ATOM 1437 C CA . GLN A 1 177 ? 10.826 -17.794 7.658 1.00 78.38 177 GLN A CA 1
ATOM 1438 C C . GLN A 1 177 ? 10.496 -18.348 6.263 1.00 78.38 177 GLN A C 1
ATOM 1440 O O . GLN A 1 177 ? 10.949 -19.436 5.911 1.00 78.38 177 GLN A O 1
ATOM 1445 N N . THR A 1 178 ? 9.719 -17.623 5.458 1.00 79.31 178 THR A N 1
ATOM 1446 C CA . THR A 1 178 ? 9.322 -18.071 4.118 1.00 79.31 178 THR A CA 1
ATOM 1447 C C . THR A 1 178 ? 10.417 -17.832 3.078 1.00 79.31 178 THR A C 1
ATOM 1449 O O . THR A 1 178 ? 11.261 -16.941 3.206 1.00 79.31 178 THR A O 1
ATOM 1452 N N . GLU A 1 179 ? 10.382 -18.604 1.991 1.00 73.06 179 GLU A N 1
ATOM 1453 C CA . GLU A 1 179 ? 11.326 -18.473 0.871 1.00 73.06 179 GLU A CA 1
ATOM 1454 C C . GLU A 1 179 ? 11.294 -17.086 0.215 1.00 73.06 179 GLU A C 1
ATOM 1456 O O . GLU A 1 179 ? 12.315 -16.605 -0.275 1.00 73.06 179 GLU A O 1
ATOM 1461 N N . GLN A 1 180 ? 10.159 -16.386 0.279 1.00 68.44 180 GLN A N 1
ATOM 1462 C CA . GLN A 1 180 ? 10.031 -15.021 -0.234 1.00 68.44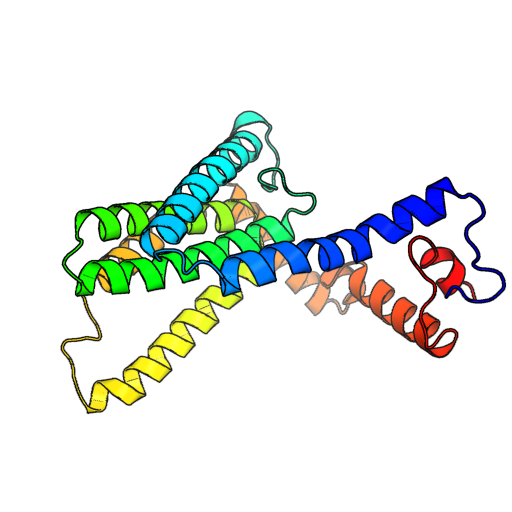 180 GLN A CA 1
ATOM 1463 C C . GLN A 1 180 ? 10.989 -14.041 0.449 1.00 68.44 180 GLN A C 1
ATOM 1465 O O . GLN A 1 180 ? 11.515 -13.134 -0.199 1.00 68.44 180 GLN A O 1
ATOM 1470 N N . TYR A 1 181 ? 11.250 -14.225 1.745 1.00 69.75 181 TYR A N 1
ATOM 1471 C CA . TYR A 1 181 ? 12.187 -13.379 2.477 1.00 69.75 181 TYR A CA 1
ATOM 1472 C C . TYR A 1 181 ? 13.640 -13.650 2.063 1.00 69.75 181 TYR A C 1
ATOM 1474 O O . TYR A 1 181 ? 14.425 -12.709 1.928 1.00 69.75 181 TYR A O 1
ATOM 1482 N N . LYS A 1 182 ? 13.983 -14.908 1.748 1.00 72.81 182 LYS A N 1
ATOM 1483 C CA . LYS A 1 182 ? 15.311 -15.268 1.219 1.00 72.81 182 LYS A CA 1
ATOM 1484 C C . LYS A 1 182 ? 15.600 -14.546 -0.100 1.00 72.81 182 LYS A C 1
ATOM 1486 O O . LYS A 1 182 ? 16.669 -13.967 -0.255 1.00 72.81 182 LYS A O 1
ATOM 1491 N N . VAL A 1 183 ? 14.602 -14.418 -0.981 1.00 71.12 183 VAL A N 1
ATOM 1492 C CA . VAL A 1 183 ? 14.722 -13.631 -2.227 1.00 71.12 183 VAL A CA 1
ATOM 1493 C C . VAL A 1 183 ? 15.057 -12.154 -1.956 1.00 71.12 183 VAL A C 1
ATOM 1495 O O . VAL A 1 183 ? 15.810 -11.538 -2.715 1.00 71.12 183 VAL A O 1
ATOM 1498 N N . ILE A 1 184 ? 14.523 -11.553 -0.884 1.00 68.88 184 ILE A N 1
ATOM 1499 C CA . ILE A 1 184 ? 14.858 -10.171 -0.483 1.00 68.88 184 ILE A CA 1
ATOM 1500 C C . ILE A 1 184 ? 16.298 -10.089 0.013 1.00 68.88 184 ILE A C 1
ATOM 1502 O O . ILE A 1 184 ? 17.021 -9.156 -0.355 1.00 68.88 184 ILE A O 1
ATOM 1506 N N . GLN A 1 185 ? 16.701 -11.045 0.848 1.00 68.25 185 GLN A N 1
ATOM 1507 C CA . GLN A 1 185 ? 18.036 -11.117 1.428 1.00 68.25 185 GLN A CA 1
ATOM 1508 C C . GLN A 1 185 ? 19.101 -11.267 0.337 1.00 68.25 185 GLN A C 1
ATOM 1510 O O . GLN A 1 185 ? 20.026 -10.456 0.288 1.00 68.25 185 GLN A O 1
ATOM 1515 N N . ASP A 1 186 ? 18.909 -12.200 -0.595 1.00 73.75 186 ASP A N 1
ATOM 1516 C CA . ASP A 1 186 ? 19.841 -12.464 -1.694 1.00 73.75 186 ASP A CA 1
ATOM 1517 C C . ASP A 1 186 ? 19.979 -11.250 -2.612 1.00 73.75 186 ASP A C 1
ATOM 1519 O O . ASP A 1 186 ? 21.084 -10.828 -2.951 1.00 73.75 186 ASP A O 1
ATOM 1523 N N . ARG A 1 187 ? 18.859 -10.598 -2.953 1.00 70.00 187 ARG A N 1
ATOM 1524 C CA . ARG A 1 187 ? 18.887 -9.358 -3.743 1.00 70.00 187 ARG A CA 1
ATOM 1525 C C . ARG A 1 187 ? 19.601 -8.232 -3.018 1.00 70.00 187 ARG A C 1
ATOM 1527 O O . ARG A 1 187 ? 20.282 -7.433 -3.658 1.00 70.00 187 ARG A O 1
ATOM 1534 N N . THR A 1 188 ? 19.419 -8.120 -1.707 1.00 68.75 188 THR A N 1
ATOM 1535 C CA . THR A 1 188 ? 20.055 -7.068 -0.909 1.00 68.75 188 THR A CA 1
ATOM 1536 C C . THR A 1 188 ? 21.556 -7.308 -0.812 1.00 68.75 188 THR A C 1
ATOM 1538 O O . THR A 1 188 ? 22.317 -6.379 -1.069 1.00 68.75 188 THR A O 1
ATOM 1541 N N . ALA A 1 189 ? 21.977 -8.550 -0.567 1.00 73.88 189 ALA A N 1
ATOM 1542 C CA . ALA A 1 189 ? 23.380 -8.947 -0.586 1.00 73.88 189 ALA A CA 1
ATOM 1543 C C . ALA A 1 189 ? 24.022 -8.675 -1.956 1.00 73.88 189 ALA A C 1
ATOM 1545 O O . ALA A 1 189 ? 25.042 -7.993 -2.012 1.00 73.88 189 ALA A O 1
ATOM 1546 N N . HIS A 1 190 ? 23.371 -9.088 -3.050 1.00 73.38 190 HIS A N 1
ATOM 1547 C CA . HIS A 1 190 ? 23.844 -8.839 -4.415 1.00 73.38 190 HIS A CA 1
ATOM 1548 C C . HIS A 1 190 ? 23.984 -7.340 -4.715 1.00 73.38 190 HIS A C 1
ATOM 1550 O O . HIS A 1 190 ? 25.011 -6.892 -5.221 1.00 73.38 190 HIS A O 1
ATOM 1556 N N . THR A 1 191 ? 22.981 -6.540 -4.331 1.00 67.44 191 THR A N 1
ATOM 1557 C CA . THR A 1 191 ? 23.022 -5.079 -4.514 1.00 67.44 191 THR A CA 1
ATOM 1558 C C . THR A 1 191 ? 24.208 -4.473 -3.756 1.00 67.44 191 THR A C 1
ATOM 1560 O O . THR A 1 191 ? 24.936 -3.656 -4.308 1.00 67.44 191 THR A O 1
ATOM 1563 N N . ILE A 1 192 ? 24.431 -4.876 -2.500 1.00 71.19 192 ILE A N 1
ATOM 1564 C CA . ILE A 1 192 ? 25.529 -4.359 -1.670 1.00 71.19 192 ILE A CA 1
ATOM 1565 C C . ILE A 1 192 ? 26.888 -4.742 -2.266 1.00 71.19 192 ILE A C 1
ATOM 1567 O O . ILE A 1 192 ? 27.779 -3.896 -2.320 1.00 71.19 192 ILE A O 1
ATOM 1571 N N . THR A 1 193 ? 27.040 -5.974 -2.761 1.00 74.00 193 THR A N 1
ATOM 1572 C CA . THR A 1 193 ? 28.273 -6.409 -3.432 1.00 74.00 193 THR A CA 1
ATOM 1573 C C . THR A 1 193 ? 28.523 -5.674 -4.747 1.00 74.00 193 THR A C 1
ATOM 1575 O O . THR A 1 193 ? 29.665 -5.382 -5.080 1.00 74.00 193 THR A O 1
ATOM 1578 N N . GLU A 1 194 ? 27.481 -5.322 -5.497 1.00 70.06 194 GLU A N 1
ATOM 1579 C CA . GLU A 1 194 ? 27.636 -4.540 -6.728 1.00 70.06 194 GLU A CA 1
ATOM 1580 C C . GLU A 1 194 ? 27.988 -3.077 -6.443 1.00 70.06 194 GLU A C 1
ATOM 1582 O O . GLU A 1 194 ? 28.823 -2.497 -7.139 1.00 70.06 194 GLU A O 1
ATOM 1587 N N . VAL A 1 195 ? 27.399 -2.493 -5.394 1.00 69.12 195 VAL A N 1
ATOM 1588 C CA . VAL A 1 195 ? 27.742 -1.142 -4.925 1.00 69.12 195 VAL A CA 1
ATOM 1589 C C . VAL A 1 195 ? 29.186 -1.091 -4.433 1.00 69.12 195 VAL A C 1
ATOM 1591 O O . VAL A 1 195 ? 29.910 -0.166 -4.796 1.00 69.12 195 VAL A O 1
ATOM 1594 N N . SER A 1 196 ? 29.635 -2.081 -3.655 1.00 71.31 196 SER A N 1
ATOM 1595 C CA . SER A 1 196 ? 31.020 -2.127 -3.168 1.00 71.31 196 SER A CA 1
ATOM 1596 C C . SER A 1 196 ? 32.037 -2.335 -4.295 1.00 71.31 196 SER A C 1
ATOM 1598 O O . SER A 1 196 ? 33.163 -1.858 -4.195 1.00 71.31 196 SER A O 1
ATOM 1600 N N . GLN A 1 197 ? 31.628 -2.966 -5.400 1.00 75.25 197 GLN A N 1
ATOM 1601 C CA . GLN A 1 197 ? 32.414 -3.092 -6.632 1.00 75.25 197 GLN A CA 1
ATOM 1602 C C . GLN A 1 197 ? 32.340 -1.855 -7.550 1.00 75.25 197 GLN A C 1
ATOM 1604 O O . GLN A 1 197 ? 32.866 -1.892 -8.662 1.00 75.25 197 GLN A O 1
ATOM 1609 N N . GLY A 1 198 ? 31.672 -0.771 -7.137 1.00 64.56 198 GLY A N 1
ATOM 1610 C CA . GLY A 1 198 ? 31.537 0.457 -7.928 1.00 64.56 198 GLY A CA 1
ATOM 1611 C C . GLY A 1 198 ? 30.610 0.337 -9.146 1.00 64.56 198 GLY A C 1
ATOM 1612 O O . GLY A 1 198 ? 30.558 1.244 -9.976 1.00 64.56 198 GLY A O 1
ATOM 1613 N N . LYS A 1 199 ? 29.843 -0.756 -9.267 1.00 61.97 199 LYS A N 1
ATOM 1614 C CA . LYS A 1 199 ? 28.904 -1.012 -10.374 1.00 61.97 199 LYS A CA 1
ATOM 1615 C C . LYS A 1 199 ? 27.516 -0.447 -10.058 1.00 61.97 199 LYS A C 1
ATOM 1617 O O . LYS A 1 199 ? 26.520 -1.167 -9.976 1.00 61.97 199 LYS A O 1
ATOM 1622 N N . PHE A 1 200 ? 27.446 0.875 -9.898 1.00 57.81 200 PHE A N 1
ATOM 1623 C CA . PHE A 1 200 ? 26.217 1.596 -9.535 1.00 57.81 200 PHE A CA 1
ATOM 1624 C C . PHE A 1 200 ? 25.079 1.456 -10.565 1.00 57.81 200 PHE A C 1
ATOM 1626 O O . PHE A 1 200 ? 23.901 1.538 -10.198 1.00 57.81 200 PHE A O 1
ATOM 1633 N N . GLU A 1 201 ? 25.406 1.206 -11.838 1.00 53.19 201 GLU A N 1
ATOM 1634 C CA . GLU A 1 201 ? 24.408 0.997 -12.899 1.00 53.19 201 GLU A CA 1
ATOM 1635 C C . GLU A 1 201 ? 23.665 -0.342 -12.771 1.00 53.19 201 GLU A C 1
ATOM 1637 O O . GLU A 1 201 ? 22.480 -0.415 -13.085 1.00 53.19 201 GLU A O 1
ATOM 1642 N N . ASN A 1 202 ? 24.302 -1.380 -12.221 1.00 53.50 202 ASN A N 1
ATOM 1643 C CA . ASN A 1 202 ? 23.622 -2.651 -11.962 1.00 53.50 202 ASN A CA 1
ATOM 1644 C C . ASN A 1 202 ? 22.831 -2.599 -10.647 1.00 53.50 202 ASN A C 1
ATOM 1646 O O . ASN A 1 202 ? 21.677 -3.022 -10.597 1.00 53.50 202 ASN A O 1
ATOM 1650 N N . ALA A 1 203 ? 23.407 -1.977 -9.613 1.00 50.47 203 ALA A N 1
ATOM 1651 C CA . ALA A 1 203 ? 22.808 -1.885 -8.282 1.00 50.47 203 ALA A CA 1
ATOM 1652 C C . ALA A 1 203 ? 21.508 -1.055 -8.228 1.00 50.47 203 ALA A C 1
ATOM 1654 O O . ALA A 1 203 ? 20.585 -1.375 -7.476 1.00 50.47 203 ALA A O 1
ATOM 1655 N N . SER A 1 204 ? 21.413 0.014 -9.027 1.00 56.00 204 SER A N 1
ATOM 1656 C CA . SER A 1 204 ? 20.183 0.812 -9.180 1.00 56.00 204 SER A CA 1
ATOM 1657 C C . SER A 1 204 ? 19.260 0.297 -10.300 1.00 56.00 204 SER A C 1
ATOM 1659 O O . SER A 1 204 ? 18.131 0.781 -10.460 1.00 56.00 204 SER A O 1
ATOM 1661 N N . GLY A 1 205 ? 19.719 -0.714 -11.046 1.00 61.28 205 GLY A N 1
ATOM 1662 C CA . GLY A 1 205 ? 19.154 -1.163 -12.313 1.00 61.28 205 GLY A CA 1
ATOM 1663 C C . GLY A 1 205 ? 19.254 -0.103 -13.418 1.00 61.28 205 GLY A C 1
ATOM 1664 O O . GLY A 1 205 ? 19.842 0.961 -13.253 1.00 61.28 205 GLY A O 1
ATOM 1665 N N . VAL A 1 206 ? 18.548 -0.337 -14.529 1.00 66.00 206 VAL A N 1
ATOM 1666 C CA . VAL A 1 206 ? 18.478 0.561 -15.709 1.00 66.00 206 VAL A CA 1
ATOM 1667 C C . VAL A 1 206 ? 17.988 1.989 -15.371 1.00 66.00 206 VAL A C 1
ATOM 1669 O O . VAL A 1 206 ? 18.055 2.890 -16.199 1.00 66.00 206 VAL A O 1
ATOM 1672 N N . ARG A 1 207 ? 17.522 2.248 -14.142 1.00 75.12 207 ARG A N 1
ATOM 1673 C CA . ARG A 1 207 ? 16.935 3.523 -13.703 1.00 75.12 207 ARG A CA 1
ATOM 1674 C C . ARG A 1 207 ? 17.891 4.704 -13.804 1.00 75.12 207 ARG A C 1
ATOM 1676 O O . ARG A 1 207 ? 17.456 5.764 -14.240 1.00 75.12 207 ARG A O 1
ATOM 1683 N N . LEU A 1 208 ? 19.162 4.543 -13.426 1.00 77.00 208 LEU A N 1
ATOM 1684 C CA . LEU A 1 208 ? 20.127 5.645 -13.496 1.00 77.00 208 LEU A CA 1
ATOM 1685 C C . LEU A 1 208 ? 20.366 6.075 -14.949 1.00 77.00 208 LEU A C 1
ATOM 1687 O O . LEU A 1 208 ? 20.313 7.266 -15.259 1.00 77.00 208 LEU A O 1
ATOM 1691 N N . ALA A 1 209 ? 20.531 5.099 -15.846 1.00 79.50 209 ALA A N 1
ATOM 1692 C CA . ALA A 1 209 ? 20.613 5.340 -17.281 1.00 79.50 209 ALA A CA 1
ATOM 1693 C C . ALA A 1 209 ? 19.328 6.003 -17.806 1.00 79.50 209 ALA A C 1
ATOM 1695 O O . ALA A 1 209 ? 19.405 7.003 -18.517 1.00 79.50 209 ALA A O 1
ATOM 1696 N N . THR A 1 210 ? 18.147 5.530 -17.391 1.00 83.50 210 THR A N 1
ATOM 1697 C CA . THR A 1 210 ? 16.860 6.139 -17.762 1.00 83.50 210 THR A CA 1
ATOM 1698 C C . THR A 1 210 ? 16.743 7.588 -17.291 1.00 83.50 210 THR A C 1
ATOM 1700 O O . THR A 1 210 ? 16.324 8.431 -18.077 1.00 83.50 210 THR A O 1
ATOM 1703 N N . TYR A 1 211 ? 17.136 7.918 -16.056 1.00 84.69 211 TYR A N 1
ATOM 1704 C CA . TYR A 1 211 ? 17.104 9.297 -15.554 1.00 84.69 211 TYR A CA 1
ATOM 1705 C C . TYR A 1 211 ? 18.081 10.201 -16.295 1.00 84.69 211 TYR A C 1
ATOM 1707 O O . TYR A 1 211 ? 17.728 11.323 -16.653 1.00 84.69 211 TYR A O 1
ATOM 1715 N N . ARG A 1 212 ? 19.291 9.709 -16.580 1.00 84.94 212 ARG A N 1
ATOM 1716 C CA . ARG A 1 212 ? 20.277 10.461 -17.360 1.00 84.94 212 ARG A CA 1
ATOM 1717 C C . ARG A 1 212 ? 19.760 10.754 -18.767 1.00 84.94 212 ARG A C 1
ATOM 1719 O O . ARG A 1 212 ? 19.894 11.880 -19.239 1.00 84.94 212 ARG A O 1
ATOM 1726 N N . THR A 1 213 ? 19.150 9.765 -19.414 1.00 86.31 213 THR A N 1
ATOM 1727 C CA . THR A 1 213 ? 18.502 9.932 -20.718 1.00 86.31 213 THR A CA 1
ATOM 1728 C C . THR A 1 213 ? 17.329 10.903 -20.632 1.00 86.31 213 THR A C 1
ATOM 1730 O O . THR A 1 213 ? 17.255 11.821 -21.436 1.00 86.31 213 THR A O 1
ATOM 1733 N N . ALA A 1 214 ? 16.469 10.782 -19.618 1.00 86.44 214 ALA A N 1
ATOM 1734 C CA . ALA A 1 214 ? 15.336 11.682 -19.423 1.00 86.44 214 ALA A CA 1
ATOM 1735 C C . ALA A 1 214 ? 15.773 13.144 -19.246 1.00 86.44 214 ALA A C 1
ATOM 1737 O O . ALA A 1 214 ? 15.163 14.028 -19.837 1.00 86.44 214 ALA A O 1
ATOM 1738 N N . LEU A 1 215 ? 16.849 13.400 -18.492 1.00 87.31 215 LEU A N 1
ATOM 1739 C CA . LEU A 1 215 ? 17.411 14.744 -18.333 1.00 87.31 215 LEU A CA 1
ATOM 1740 C C . LEU A 1 215 ? 17.957 15.297 -19.654 1.00 87.31 215 LEU A C 1
ATOM 1742 O O . LEU A 1 215 ? 17.690 16.448 -19.982 1.00 87.31 215 LEU A O 1
ATOM 1746 N N . LYS A 1 216 ? 18.678 14.483 -20.436 1.00 87.75 216 LYS A N 1
ATOM 1747 C CA . LYS A 1 216 ? 19.159 14.889 -21.768 1.00 87.75 216 LYS A CA 1
ATOM 1748 C C . LYS A 1 216 ? 18.003 15.220 -22.710 1.00 87.75 216 LYS A C 1
ATOM 1750 O O . LYS A 1 216 ? 18.008 16.276 -23.332 1.00 87.75 216 LYS A O 1
ATOM 1755 N N . THR A 1 217 ? 16.991 14.360 -22.759 1.00 86.50 217 THR A N 1
ATOM 1756 C CA . THR A 1 217 ? 15.792 14.584 -23.570 1.00 86.50 217 THR A CA 1
ATOM 1757 C C . THR A 1 217 ? 15.026 15.825 -23.111 1.00 86.50 217 THR A C 1
ATOM 1759 O O . THR A 1 217 ? 14.552 16.573 -23.954 1.00 86.50 217 THR A O 1
ATOM 1762 N N . ALA A 1 218 ? 14.939 16.095 -21.805 1.00 87.06 218 ALA A N 1
ATOM 1763 C CA . ALA A 1 218 ? 14.284 17.295 -21.279 1.00 87.06 218 ALA A CA 1
ATOM 1764 C C . ALA A 1 218 ? 15.033 18.592 -21.634 1.00 87.06 218 ALA A C 1
ATOM 1766 O O . ALA A 1 218 ? 14.395 19.624 -21.821 1.00 87.06 218 ALA A O 1
ATOM 1767 N N . LEU A 1 219 ? 16.365 18.549 -21.761 1.00 87.94 219 LEU A N 1
ATOM 1768 C CA . LEU A 1 219 ? 17.151 19.693 -22.239 1.00 87.94 219 LEU A CA 1
ATOM 1769 C C . LEU A 1 219 ? 16.864 20.011 -23.713 1.00 87.94 219 LEU A C 1
ATOM 1771 O O . LEU A 1 219 ? 16.835 21.181 -24.079 1.00 87.94 219 LEU A O 1
ATOM 1775 N N . HIS A 1 220 ? 16.643 18.987 -24.543 1.00 85.88 220 HIS A N 1
ATOM 1776 C CA . HIS A 1 220 ? 16.315 19.156 -25.964 1.00 85.88 220 HIS A CA 1
ATOM 1777 C C . HIS A 1 220 ? 14.832 19.496 -26.189 1.00 85.88 220 HIS A C 1
ATOM 1779 O O . HIS A 1 220 ? 14.492 20.316 -27.036 1.00 85.88 220 HIS A O 1
ATOM 1785 N N . PHE A 1 221 ? 13.943 18.900 -25.392 1.00 86.62 221 PHE A N 1
ATOM 1786 C CA . PHE A 1 221 ? 12.495 19.081 -25.451 1.00 86.62 221 PHE A CA 1
ATOM 1787 C C . PHE A 1 221 ? 11.956 19.498 -24.071 1.00 86.62 221 PHE A C 1
ATOM 1789 O O . PHE A 1 221 ? 11.493 18.642 -23.308 1.00 86.62 221 PHE A O 1
ATOM 1796 N N . PRO A 1 222 ? 11.958 20.804 -23.733 1.00 83.75 222 PRO A N 1
ATOM 1797 C CA . PRO A 1 222 ? 11.583 21.283 -22.396 1.00 83.75 222 PRO A CA 1
ATOM 1798 C C . PRO A 1 222 ? 10.118 21.004 -22.029 1.00 83.75 222 PRO A C 1
ATOM 1800 O O . PRO A 1 222 ? 9.791 20.849 -20.856 1.00 83.75 222 PRO A O 1
ATOM 1803 N N . PHE A 1 223 ? 9.235 20.880 -23.025 1.00 83.25 223 PHE A N 1
ATOM 1804 C CA . PHE A 1 223 ? 7.823 20.520 -22.833 1.00 83.25 223 PHE A CA 1
ATOM 1805 C C . PHE A 1 223 ? 7.560 19.004 -22.892 1.00 83.25 223 PHE A C 1
ATOM 1807 O O . PHE A 1 223 ? 6.411 18.568 -22.817 1.00 83.25 223 PHE A O 1
ATOM 1814 N N . GLY A 1 224 ? 8.619 18.196 -22.995 1.00 82.12 224 GLY A N 1
ATOM 1815 C CA . GLY A 1 224 ? 8.550 16.744 -23.099 1.00 82.12 224 GLY A CA 1
ATOM 1816 C C . GLY A 1 224 ? 8.288 16.238 -24.519 1.00 82.12 224 GLY A C 1
ATOM 1817 O O . GLY A 1 224 ? 7.961 16.984 -25.437 1.00 82.12 224 GLY A O 1
ATOM 1818 N N . VAL A 1 225 ? 8.444 14.924 -24.689 1.00 83.38 225 VAL A N 1
ATOM 1819 C CA . VAL A 1 225 ? 8.374 14.238 -25.995 1.00 83.38 225 VAL A CA 1
ATOM 1820 C C . VAL A 1 225 ? 7.042 13.523 -26.250 1.00 83.38 225 VAL A C 1
ATOM 1822 O O . VAL A 1 225 ? 6.828 12.978 -27.328 1.00 83.38 225 VAL A O 1
ATOM 1825 N N . GLY A 1 226 ? 6.120 13.551 -25.283 1.00 76.94 226 GLY A N 1
ATOM 1826 C CA . GLY A 1 226 ? 4.844 12.831 -25.339 1.00 76.94 226 GLY A CA 1
ATOM 1827 C C . GLY A 1 226 ? 4.956 11.346 -24.965 1.00 76.94 226 GLY A C 1
ATOM 1828 O O . GLY A 1 226 ? 6.040 10.824 -24.699 1.00 76.94 226 GLY A O 1
ATOM 1829 N N . THR A 1 22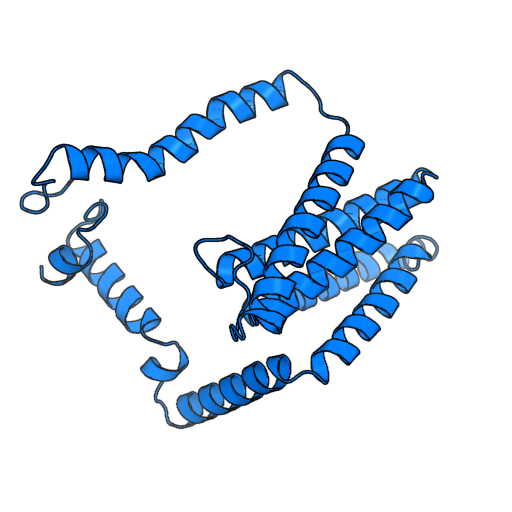7 ? 3.812 10.662 -24.896 1.00 75.62 227 THR A N 1
ATOM 1830 C CA . THR A 1 227 ? 3.743 9.214 -24.630 1.00 75.62 227 THR A CA 1
ATOM 1831 C C . THR A 1 227 ? 4.317 8.417 -25.802 1.00 75.62 227 THR A C 1
ATOM 1833 O O . THR A 1 227 ? 4.192 8.839 -26.945 1.00 75.62 227 THR A O 1
ATOM 1836 N N . ASP A 1 228 ? 4.942 7.272 -25.516 1.00 74.31 228 ASP A N 1
ATOM 1837 C CA . ASP A 1 228 ? 5.565 6.342 -26.482 1.00 74.31 228 ASP A CA 1
ATOM 1838 C C . ASP A 1 228 ? 6.786 6.863 -27.274 1.00 74.31 228 ASP A C 1
ATOM 1840 O O . ASP A 1 228 ? 7.510 6.078 -27.882 1.00 74.31 228 ASP A O 1
ATOM 1844 N N . ASN A 1 229 ? 7.135 8.145 -27.150 1.00 81.25 229 ASN A N 1
ATOM 1845 C CA . ASN A 1 229 ? 8.248 8.769 -27.878 1.00 81.25 229 ASN A CA 1
ATOM 1846 C C . ASN A 1 229 ? 9.576 8.829 -27.114 1.00 81.25 229 ASN A C 1
ATOM 1848 O O . ASN A 1 229 ? 10.564 9.345 -27.635 1.00 81.25 229 ASN A O 1
ATOM 1852 N N . PHE A 1 230 ? 9.642 8.302 -25.887 1.00 82.38 230 PHE A N 1
ATOM 1853 C CA . PHE A 1 230 ? 10.839 8.404 -25.040 1.00 82.38 230 PHE A CA 1
ATOM 1854 C C . PHE A 1 230 ? 12.097 7.837 -25.714 1.00 82.38 230 PHE A C 1
ATOM 1856 O O . PHE A 1 230 ? 13.172 8.416 -25.616 1.00 82.38 230 PHE A O 1
ATOM 1863 N N . ARG A 1 231 ? 11.967 6.728 -26.454 1.00 80.06 231 ARG A N 1
ATOM 1864 C CA . ARG A 1 231 ? 13.097 6.102 -27.158 1.00 80.06 231 ARG A CA 1
ATOM 1865 C C . ARG A 1 231 ? 13.563 6.916 -28.366 1.00 80.06 231 ARG A C 1
ATOM 1867 O O . ARG A 1 231 ? 14.751 6.905 -28.666 1.00 80.06 231 ARG A O 1
ATOM 1874 N N . THR A 1 232 ? 12.644 7.579 -29.058 1.00 79.94 232 THR A N 1
ATOM 1875 C CA . THR A 1 232 ? 12.946 8.399 -30.237 1.00 79.94 232 THR A CA 1
ATOM 1876 C C . THR A 1 232 ? 13.526 9.744 -29.807 1.00 79.94 232 THR A C 1
ATOM 1878 O O . THR A 1 232 ? 14.582 10.130 -30.290 1.00 79.94 232 THR A O 1
ATOM 1881 N N . GLY A 1 233 ? 12.933 10.384 -28.797 1.00 75.50 233 GLY A N 1
ATOM 1882 C CA . GLY A 1 233 ? 13.450 11.616 -28.195 1.00 75.50 233 GLY A CA 1
ATOM 1883 C C . GLY A 1 233 ? 14.762 11.449 -27.420 1.00 75.50 233 GLY A C 1
ATOM 1884 O O . GLY A 1 233 ? 15.446 12.428 -27.156 1.00 75.50 233 GLY A O 1
ATOM 1885 N N . ALA A 1 234 ? 15.141 10.220 -27.062 1.00 78.31 234 ALA A N 1
ATOM 1886 C CA . ALA A 1 234 ? 16.460 9.905 -26.510 1.00 78.31 234 ALA A CA 1
ATOM 1887 C C . ALA A 1 234 ? 17.577 9.837 -27.568 1.00 78.31 234 ALA A C 1
ATOM 1889 O O . ALA A 1 234 ? 18.748 9.763 -27.198 1.00 78.31 234 ALA A O 1
ATOM 1890 N N . LYS A 1 235 ? 17.222 9.782 -28.859 1.00 77.44 235 LYS A N 1
ATOM 1891 C CA . LYS A 1 235 ? 18.167 9.732 -29.987 1.00 77.44 235 LYS A CA 1
ATOM 1892 C C . LYS A 1 235 ? 18.416 11.099 -30.634 1.00 77.44 235 LYS A C 1
ATOM 1894 O O . LYS A 1 235 ? 19.284 11.169 -31.499 1.00 77.44 235 LYS A O 1
ATOM 1899 N N . ALA A 1 236 ? 17.636 12.113 -30.257 1.00 64.75 236 ALA A N 1
ATOM 1900 C CA . ALA A 1 236 ? 17.871 13.514 -30.598 1.00 64.75 236 ALA A CA 1
ATOM 1901 C C . ALA A 1 236 ? 19.008 14.074 -29.731 1.00 64.75 236 ALA A C 1
ATOM 1903 O O . ALA A 1 236 ? 19.857 14.800 -30.284 1.00 64.75 236 ALA A O 1
#

pLDDT: mean 81.01, std 10.61, range [47.62, 95.75]